Protein AF-A0A2E9MVX3-F1 (afdb_monomer_lite)

pLDDT: mean 79.02, std 16.69, range [28.84, 97.69]

Radius of gyration: 21.25 Å; chains: 1; bounding box: 47×45×62 Å

Foldseek 3Di:
DDVQLLQQVLCQQAQQQFQKWFQAQAPQFKTKIFFWHDDPPVDDIDGGDFLDKAFQDQDPDFLAAFFKWFADPDLVDRTGTGMIMGGHHRPRVCNPSSRRTGTNDGDDDVCSVVRSVLSVVCNRDHVVPQDDDDDDDDDDDDDPVPPSDPNIDRDRHHDDAPPPPDFQWEAEPVVQWIWGFARDSSWTKTWIWHWDDPPVWIKTATPVVPMDTDPGGDGQHWGADPVQQKIWTAWYHYPNHTFKGGWIWHQDPVHRRMTITDDIDTD

Structure (mmCIF, N/CA/C/O backbone):
data_AF-A0A2E9MVX3-F1
#
_entry.id   AF-A0A2E9MVX3-F1
#
loop_
_atom_site.group_PDB
_atom_site.id
_atom_site.type_symbol
_atom_site.label_atom_id
_atom_site.label_alt_id
_atom_site.label_comp_id
_atom_site.label_asym_id
_atom_site.label_entity_id
_atom_site.label_seq_id
_atom_site.pdbx_PDB_ins_code
_atom_site.Cartn_x
_atom_site.Cartn_y
_atom_site.Cartn_z
_atom_site.occupancy
_atom_site.B_iso_or_equiv
_atom_site.auth_seq_id
_atom_site.auth_comp_id
_atom_site.auth_asym_id
_atom_site.auth_atom_id
_atom_site.pdbx_PDB_model_num
ATOM 1 N N . MET A 1 1 ? 1.789 15.207 0.280 1.00 69.75 1 MET A N 1
ATOM 2 C CA . MET A 1 1 ? 1.845 13.917 -0.434 1.00 69.75 1 MET A CA 1
ATOM 3 C C . MET A 1 1 ? 1.380 14.185 -1.862 1.00 69.75 1 MET A C 1
ATOM 5 O O . MET A 1 1 ? 0.507 15.036 -1.992 1.00 69.75 1 MET A O 1
ATOM 9 N N . SER A 1 2 ? 2.026 13.628 -2.893 1.00 84.06 2 SER A N 1
ATOM 10 C CA . SER A 1 2 ? 1.624 13.819 -4.304 1.00 84.06 2 SER A CA 1
ATOM 11 C C . SER A 1 2 ? 0.542 12.816 -4.710 1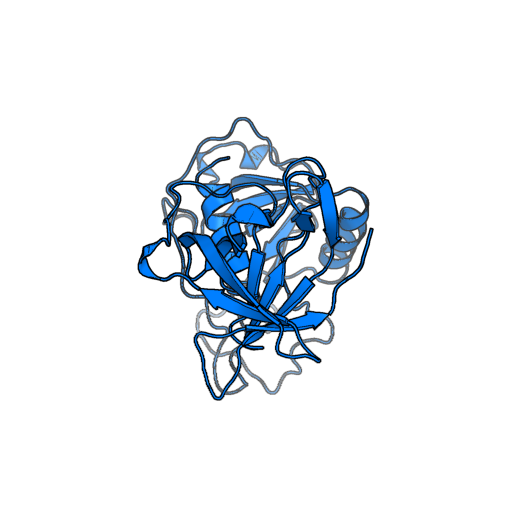.00 84.06 2 SER A C 1
ATOM 13 O O . SER A 1 2 ? 0.423 11.773 -4.061 1.00 84.06 2 SER A O 1
ATOM 15 N N . GLU A 1 3 ? -0.199 13.084 -5.792 1.00 87.12 3 GLU A N 1
ATOM 16 C CA . GLU A 1 3 ? -1.217 12.153 -6.309 1.00 87.12 3 GLU A CA 1
ATOM 17 C C . GLU A 1 3 ? -0.580 10.815 -6.709 1.00 87.12 3 GLU A C 1
ATOM 19 O O . GLU A 1 3 ? -1.146 9.744 -6.486 1.00 87.12 3 GLU A O 1
ATOM 24 N N . THR A 1 4 ? 0.662 10.854 -7.199 1.00 89.12 4 THR A N 1
ATOM 25 C CA . THR A 1 4 ? 1.468 9.657 -7.468 1.00 89.12 4 THR A CA 1
ATOM 26 C C . THR A 1 4 ? 1.716 8.814 -6.210 1.00 89.12 4 THR A C 1
ATOM 28 O O . THR A 1 4 ? 1.544 7.594 -6.244 1.00 89.12 4 THR A O 1
ATOM 31 N N . THR A 1 5 ? 2.080 9.425 -5.074 1.00 89.19 5 THR A N 1
ATOM 32 C CA . THR A 1 5 ? 2.245 8.679 -3.813 1.00 89.19 5 THR A CA 1
ATOM 33 C C . THR A 1 5 ? 0.917 8.073 -3.352 1.00 89.19 5 THR A C 1
ATOM 35 O O . THR A 1 5 ? 0.888 6.924 -2.913 1.00 89.19 5 THR A O 1
ATOM 38 N N . GLU A 1 6 ? -0.184 8.816 -3.474 1.00 87.94 6 GLU A N 1
ATOM 39 C CA . GLU A 1 6 ? -1.521 8.337 -3.106 1.00 87.94 6 GLU A CA 1
ATOM 40 C C . GLU A 1 6 ? -1.946 7.141 -3.971 1.00 87.94 6 GLU A C 1
ATOM 42 O O . GLU A 1 6 ? -2.402 6.128 -3.442 1.00 87.94 6 GLU A O 1
ATOM 47 N N . SER A 1 7 ? -1.718 7.217 -5.285 1.00 90.81 7 SER A N 1
ATOM 48 C CA . SER A 1 7 ? -1.939 6.123 -6.237 1.00 90.81 7 SER A CA 1
ATOM 49 C C . SER A 1 7 ? -1.126 4.880 -5.869 1.00 90.81 7 SER A C 1
ATOM 51 O O . SER A 1 7 ? -1.680 3.787 -5.760 1.00 90.81 7 SER A O 1
ATOM 53 N N . PHE A 1 8 ? 0.170 5.035 -5.578 1.00 91.69 8 PHE A N 1
ATOM 54 C CA . PHE A 1 8 ? 1.029 3.918 -5.179 1.00 91.69 8 PHE A CA 1
ATOM 55 C C . PHE A 1 8 ? 0.520 3.208 -3.916 1.00 91.69 8 PHE A C 1
ATOM 57 O O . PHE A 1 8 ? 0.460 1.977 -3.883 1.00 91.69 8 PHE A O 1
ATOM 64 N N . ILE A 1 9 ? 0.099 3.969 -2.898 1.00 88.38 9 ILE A N 1
ATOM 65 C CA . ILE A 1 9 ? -0.481 3.415 -1.665 1.00 88.38 9 ILE A CA 1
ATOM 66 C C . ILE A 1 9 ? -1.761 2.627 -1.967 1.00 88.38 9 ILE A C 1
ATOM 68 O O . ILE A 1 9 ? -1.955 1.565 -1.381 1.00 88.38 9 ILE A O 1
ATOM 72 N N . LYS A 1 10 ? -2.604 3.083 -2.904 1.00 87.94 10 LYS A N 1
ATOM 73 C CA . LYS A 1 10 ? -3.815 2.349 -3.312 1.00 87.94 10 LYS A CA 1
ATOM 74 C C . LYS A 1 10 ? -3.492 0.980 -3.917 1.00 87.94 10 LYS A C 1
ATOM 76 O O . LYS A 1 10 ? -4.153 0.010 -3.556 1.00 87.94 10 LYS A O 1
ATOM 81 N N . TYR A 1 11 ? -2.463 0.868 -4.765 1.00 90.50 11 TYR A N 1
ATOM 82 C CA . TYR A 1 11 ? -2.025 -0.432 -5.302 1.00 90.50 11 TYR A CA 1
ATOM 83 C C . TYR A 1 11 ? -1.512 -1.378 -4.207 1.00 90.50 11 TYR A C 1
ATOM 85 O O . TYR A 1 11 ? -1.856 -2.560 -4.219 1.00 90.50 11 TYR A O 1
ATOM 93 N N . VAL A 1 12 ? -0.723 -0.869 -3.250 1.00 87.94 12 VAL A N 1
ATOM 94 C CA . VAL A 1 12 ? -0.234 -1.657 -2.101 1.00 87.94 12 VAL A CA 1
ATOM 95 C C . VAL A 1 12 ? -1.405 -2.125 -1.235 1.00 87.94 12 VAL A C 1
ATOM 97 O O . VAL A 1 12 ? -1.500 -3.302 -0.906 1.00 87.94 12 VAL A O 1
ATOM 100 N N . ALA A 1 13 ? -2.317 -1.214 -0.895 1.00 82.50 13 ALA A N 1
ATOM 101 C CA . ALA A 1 13 ? -3.479 -1.498 -0.061 1.00 82.50 13 ALA A CA 1
ATOM 102 C C . ALA A 1 13 ? -4.444 -2.506 -0.679 1.00 82.50 13 ALA A C 1
ATOM 104 O O . ALA A 1 13 ? -4.982 -3.351 0.026 1.00 82.50 13 ALA A O 1
ATOM 105 N N . ALA A 1 14 ? -4.643 -2.440 -1.993 1.00 81.44 14 ALA A N 1
ATOM 106 C CA . ALA A 1 14 ? -5.503 -3.372 -2.704 1.00 81.44 14 ALA A CA 1
ATOM 107 C C . ALA A 1 14 ? -4.820 -4.728 -2.993 1.00 81.44 14 ALA A C 1
ATOM 109 O O . ALA A 1 14 ? -5.419 -5.577 -3.650 1.00 81.44 14 ALA A O 1
ATOM 110 N N . GLY A 1 15 ? -3.571 -4.937 -2.551 1.00 80.94 15 GLY A N 1
ATOM 111 C CA . GLY A 1 15 ? -2.813 -6.167 -2.807 1.00 80.94 15 GLY A CA 1
ATOM 112 C C . GLY A 1 15 ? -2.443 -6.368 -4.281 1.00 80.94 15 GLY A C 1
ATOM 113 O O . GLY A 1 15 ? -2.041 -7.455 -4.676 1.00 80.94 15 GLY A O 1
ATOM 114 N N . HIS A 1 16 ? -2.554 -5.336 -5.124 1.00 86.06 16 HIS A N 1
ATOM 115 C CA . HIS A 1 16 ? -2.321 -5.453 -6.569 1.00 86.06 16 HIS A CA 1
ATOM 116 C C . HIS A 1 16 ? -0.858 -5.745 -6.927 1.00 86.06 16 HIS A C 1
ATOM 118 O O . HIS A 1 16 ? -0.578 -6.244 -8.016 1.00 86.06 16 HIS A O 1
ATOM 124 N N . TYR A 1 17 ? 0.079 -5.428 -6.031 1.00 87.69 17 TYR A N 1
ATOM 125 C CA . TYR A 1 17 ? 1.484 -5.794 -6.198 1.00 87.69 17 TYR A CA 1
ATOM 126 C C . TYR A 1 17 ? 1.812 -7.205 -5.702 1.00 87.69 17 TYR A C 1
ATOM 128 O O . TYR A 1 17 ? 2.909 -7.693 -5.988 1.00 87.69 17 TYR A O 1
ATOM 136 N N . ASP A 1 18 ? 0.894 -7.879 -5.010 1.00 82.12 18 ASP A N 1
ATOM 137 C CA . ASP A 1 18 ? 1.130 -9.232 -4.520 1.00 82.12 18 ASP A CA 1
ATOM 138 C C . ASP A 1 18 ? 1.211 -10.212 -5.689 1.00 82.12 18 ASP A C 1
ATOM 140 O O . ASP A 1 18 ? 0.389 -10.205 -6.606 1.00 82.12 18 ASP A O 1
ATOM 144 N N . ASN A 1 19 ? 2.242 -11.056 -5.666 1.00 75.88 19 ASN A N 1
ATOM 145 C CA . ASN A 1 19 ? 2.578 -11.988 -6.745 1.00 75.88 19 ASN A CA 1
ATOM 146 C C . ASN A 1 19 ? 2.901 -11.307 -8.088 1.00 75.88 19 ASN A C 1
ATOM 148 O O . ASN A 1 19 ? 2.979 -11.982 -9.120 1.00 75.88 19 ASN A O 1
ATOM 152 N N . THR A 1 20 ? 3.133 -9.989 -8.092 1.00 82.31 20 THR A N 1
ATOM 153 C CA . THR A 1 20 ? 3.862 -9.365 -9.200 1.00 82.31 20 THR A CA 1
ATOM 154 C C . THR A 1 20 ? 5.329 -9.761 -9.136 1.00 82.31 20 THR A C 1
ATOM 156 O O . THR A 1 20 ? 5.804 -10.260 -8.116 1.00 82.31 20 THR A O 1
ATOM 159 N N . PHE A 1 21 ? 6.061 -9.556 -10.223 1.00 77.88 21 PHE A N 1
ATOM 160 C CA . PHE A 1 21 ? 7.474 -9.910 -10.281 1.00 77.88 21 PHE A CA 1
ATOM 161 C C . PHE A 1 21 ? 8.346 -8.764 -10.770 1.00 77.88 21 PHE A C 1
ATOM 163 O O . PHE A 1 21 ? 7.874 -7.802 -11.386 1.00 77.88 21 PHE A O 1
ATOM 170 N N . ILE A 1 22 ? 9.638 -8.877 -10.475 1.00 79.69 22 ILE A N 1
ATOM 171 C CA . ILE A 1 22 ? 10.672 -8.005 -11.029 1.00 79.69 22 ILE A CA 1
ATOM 172 C C . ILE A 1 22 ? 10.936 -8.409 -12.467 1.00 79.69 22 ILE A C 1
ATOM 174 O O . ILE A 1 22 ? 11.374 -9.528 -12.724 1.00 79.69 22 ILE A O 1
ATOM 178 N N . TYR A 1 23 ? 10.680 -7.487 -13.393 1.00 73.25 23 TYR A N 1
ATOM 179 C CA . TYR A 1 23 ? 10.763 -7.767 -14.824 1.00 73.25 23 TYR A CA 1
ATOM 180 C C . TYR A 1 23 ? 11.742 -6.874 -15.588 1.00 73.25 23 TYR A C 1
ATOM 182 O O . TYR A 1 23 ? 11.813 -6.944 -16.808 1.00 73.25 23 TYR A O 1
ATOM 190 N N . GLY A 1 24 ? 12.475 -6.001 -14.901 1.00 69.50 24 GLY A N 1
ATOM 191 C CA . GLY A 1 24 ? 13.499 -5.179 -15.536 1.00 69.50 24 GLY A CA 1
ATOM 192 C C . GLY A 1 24 ? 14.590 -4.777 -14.557 1.00 69.50 24 GLY A C 1
ATOM 193 O O . GLY A 1 24 ? 14.294 -4.307 -13.465 1.00 69.50 24 GLY A O 1
ATOM 194 N N . ALA A 1 25 ? 15.843 -4.938 -14.949 1.00 67.25 25 ALA A N 1
ATOM 195 C CA . ALA A 1 25 ? 17.024 -4.422 -14.285 1.00 67.25 25 ALA A CA 1
ATOM 196 C C . ALA A 1 25 ? 18.031 -4.031 -15.374 1.00 67.25 25 ALA A C 1
ATOM 198 O O . ALA A 1 25 ? 18.841 -4.838 -15.826 1.00 67.25 25 ALA A O 1
ATOM 199 N N . THR A 1 26 ? 17.961 -2.791 -15.858 1.00 62.84 26 THR A N 1
ATOM 200 C CA . THR A 1 26 ? 18.833 -2.360 -16.958 1.00 62.84 26 THR A CA 1
ATOM 201 C C . THR A 1 26 ? 20.206 -2.003 -16.407 1.00 62.84 26 THR A C 1
ATOM 203 O O . THR A 1 26 ? 20.340 -0.969 -15.759 1.00 62.84 26 THR A O 1
ATOM 206 N N . ALA A 1 27 ? 21.223 -2.831 -16.668 1.00 60.56 27 ALA A N 1
ATOM 207 C CA . ALA A 1 27 ? 22.639 -2.529 -16.409 1.00 60.56 27 ALA A CA 1
ATOM 208 C C . ALA A 1 27 ? 22.934 -1.968 -14.997 1.00 60.56 27 ALA A C 1
ATOM 210 O O . ALA A 1 27 ? 23.737 -1.049 -14.849 1.00 60.56 27 ALA A O 1
ATOM 211 N N . ALA A 1 28 ? 22.242 -2.476 -13.968 1.00 61.41 28 ALA A N 1
ATOM 212 C CA . ALA A 1 28 ? 22.314 -1.971 -12.591 1.00 61.41 28 ALA A CA 1
ATOM 213 C C . ALA A 1 28 ? 22.001 -0.460 -12.430 1.00 61.41 28 ALA A C 1
ATOM 215 O O . ALA A 1 28 ? 22.446 0.173 -11.477 1.00 61.41 28 ALA A O 1
ATOM 216 N N . SER A 1 29 ? 21.229 0.138 -13.343 1.00 71.31 29 SER A N 1
ATOM 217 C CA . SER A 1 29 ? 20.781 1.536 -13.266 1.00 71.31 29 SER A CA 1
ATOM 218 C C . SER A 1 29 ? 19.491 1.671 -12.453 1.00 71.31 29 SER A C 1
ATOM 220 O O . SER A 1 29 ? 19.401 2.544 -11.585 1.00 71.31 29 SER A O 1
ATOM 222 N N . PHE A 1 30 ? 18.511 0.795 -12.677 1.00 78.94 30 PHE A N 1
ATOM 223 C CA . PHE A 1 30 ? 17.264 0.727 -11.912 1.00 78.94 30 PHE A CA 1
ATOM 224 C C . PHE A 1 30 ? 16.650 -0.672 -11.991 1.00 78.94 30 PHE A C 1
ATOM 226 O O . PHE A 1 30 ? 16.901 -1.409 -12.941 1.00 78.94 30 PHE A O 1
ATOM 233 N N . LEU A 1 31 ? 15.818 -1.001 -11.009 1.00 85.44 31 LEU A N 1
ATOM 234 C CA . LEU A 1 31 ? 14.997 -2.207 -10.926 1.00 85.44 31 LEU A CA 1
ATOM 235 C C . LEU A 1 31 ? 13.533 -1.837 -11.189 1.00 85.44 31 LEU A C 1
ATOM 237 O O . LEU A 1 31 ? 13.089 -0.805 -10.703 1.00 85.44 31 LEU A O 1
ATOM 241 N N . ARG A 1 32 ? 12.786 -2.640 -11.951 1.00 85.81 32 ARG A N 1
ATOM 242 C CA . ARG A 1 32 ? 11.422 -2.352 -12.422 1.00 85.81 32 ARG A CA 1
ATOM 243 C C . ARG A 1 32 ? 10.452 -3.481 -12.070 1.00 85.81 32 ARG A C 1
ATOM 245 O O . ARG A 1 32 ? 10.771 -4.659 -12.245 1.00 85.81 32 ARG A O 1
ATOM 252 N N . GLY A 1 33 ? 9.256 -3.109 -11.616 1.00 86.56 33 GLY A N 1
ATOM 253 C CA . GLY A 1 33 ? 8.215 -4.042 -11.180 1.00 86.56 33 GLY A CA 1
ATOM 254 C C . GLY A 1 33 ? 6.797 -3.468 -11.274 1.00 86.56 33 GLY A C 1
ATOM 255 O O . GLY A 1 33 ? 6.562 -2.455 -11.937 1.00 86.56 33 GLY A O 1
ATOM 256 N N . GLY A 1 34 ? 5.830 -4.175 -10.677 1.00 87.75 34 GLY A N 1
ATOM 257 C CA . GLY A 1 34 ? 4.447 -3.701 -10.481 1.00 87.75 34 GLY A CA 1
ATOM 258 C C . GLY A 1 34 ? 3.518 -3.721 -11.699 1.00 87.75 34 GLY A C 1
ATOM 259 O O . GLY A 1 34 ? 2.373 -3.300 -11.608 1.00 87.75 34 GLY A O 1
ATOM 260 N N . GLY A 1 35 ? 3.982 -4.198 -12.851 1.00 82.50 35 GLY A N 1
ATOM 261 C CA . GLY A 1 35 ? 3.222 -4.185 -14.107 1.00 82.50 35 GLY A CA 1
ATOM 262 C C . GLY A 1 35 ? 2.592 -5.525 -14.489 1.00 82.50 35 GLY A C 1
ATOM 263 O O . GLY A 1 35 ? 1.676 -5.544 -15.314 1.00 82.50 35 GLY A O 1
ATOM 264 N N . TYR A 1 36 ? 3.089 -6.630 -13.924 1.00 78.44 36 TYR A N 1
ATOM 265 C CA . TYR A 1 36 ? 2.840 -7.981 -14.424 1.00 78.44 36 TYR A CA 1
ATOM 266 C C . TYR A 1 36 ? 2.734 -9.020 -13.301 1.00 78.44 36 TYR A C 1
ATOM 268 O O . TYR A 1 36 ? 3.457 -8.937 -12.312 1.00 78.44 36 TYR A O 1
ATOM 276 N N . THR A 1 37 ? 1.867 -10.012 -13.502 1.00 75.69 37 THR A N 1
ATOM 277 C CA . THR A 1 37 ? 1.682 -11.225 -12.690 1.00 75.69 37 THR A CA 1
ATOM 278 C C . THR A 1 37 ? 1.810 -12.465 -13.574 1.00 75.69 37 THR A C 1
ATOM 280 O O . THR A 1 37 ? 1.595 -12.406 -14.790 1.00 75.69 37 THR A O 1
ATOM 283 N N . PHE A 1 38 ? 2.126 -13.608 -12.970 1.00 66.94 38 PHE A N 1
ATOM 284 C CA . PHE A 1 38 ? 2.033 -14.896 -13.655 1.00 66.94 38 PHE A CA 1
ATOM 285 C C . PHE A 1 38 ? 0.595 -15.413 -13.614 1.00 66.94 38 PHE A C 1
ATOM 287 O O . PHE A 1 38 ? -0.028 -15.452 -12.553 1.00 66.94 38 PHE A O 1
ATOM 294 N N . LYS A 1 39 ? 0.072 -15.856 -14.760 1.00 55.69 39 LYS A N 1
ATOM 295 C CA . LYS A 1 39 ? -1.120 -16.710 -14.801 1.00 55.69 39 LYS A CA 1
ATOM 296 C C . LYS A 1 39 ? -0.640 -18.162 -14.837 1.00 55.69 39 LYS A C 1
ATOM 298 O O . LYS A 1 39 ? 0.349 -18.468 -15.490 1.00 55.69 39 LYS A O 1
ATOM 303 N N . THR A 1 40 ? -1.297 -19.050 -14.090 1.00 47.84 40 THR A N 1
ATOM 304 C CA . THR A 1 40 ? -0.977 -20.491 -14.061 1.00 47.84 40 THR A CA 1
ATOM 305 C C . THR A 1 40 ? -0.849 -21.048 -15.482 1.00 47.84 40 THR A C 1
ATOM 307 O O . THR A 1 40 ? -1.652 -20.663 -16.330 1.00 47.84 40 THR A O 1
ATOM 310 N N . CYS A 1 41 ? 0.117 -21.952 -15.691 1.00 46.81 41 CYS A N 1
ATOM 311 C CA . CYS A 1 41 ? 0.831 -22.370 -16.918 1.00 46.81 41 CYS A CA 1
ATOM 312 C C . CYS A 1 41 ? 0.089 -22.526 -18.268 1.00 46.81 41 CYS A C 1
ATOM 314 O O . CYS A 1 41 ? 0.719 -22.851 -19.264 1.00 46.81 41 CYS A O 1
ATOM 316 N N . ALA A 1 42 ? -1.219 -22.308 -18.353 1.00 48.34 42 ALA A N 1
ATOM 317 C CA . ALA A 1 42 ? -1.954 -22.195 -19.613 1.00 48.34 42 ALA A CA 1
ATOM 318 C C . ALA A 1 42 ? -2.141 -20.735 -20.085 1.00 48.34 42 ALA A C 1
ATOM 320 O O . ALA A 1 42 ? -2.698 -20.508 -21.158 1.00 48.34 42 ALA A O 1
ATOM 321 N N . GLY A 1 43 ? -1.720 -19.741 -19.295 1.00 47.12 43 GLY A N 1
ATOM 322 C CA . GLY A 1 43 ? -1.874 -18.321 -19.603 1.00 47.12 43 GLY A CA 1
ATOM 323 C C . GLY A 1 43 ? -0.536 -17.594 -19.591 1.00 47.12 43 GLY A C 1
ATOM 324 O O . GLY A 1 43 ? 0.251 -17.754 -18.668 1.00 47.12 43 GLY A O 1
ATOM 325 N N . SER A 1 44 ? -0.302 -16.770 -20.606 1.00 55.72 44 SER A N 1
ATOM 326 C CA . SER A 1 44 ? 0.792 -15.800 -20.683 1.00 55.72 44 SER A CA 1
ATOM 327 C C . SER A 1 44 ? 0.952 -14.954 -19.408 1.00 55.72 44 SER A C 1
ATOM 329 O O . SER A 1 44 ? 0.057 -14.890 -18.559 1.00 55.72 44 SER A O 1
ATOM 331 N N . VAL A 1 45 ? 2.050 -14.194 -19.320 1.00 63.69 45 VAL A N 1
ATOM 332 C CA . VAL A 1 45 ? 2.159 -13.080 -18.366 1.00 63.69 45 VAL A CA 1
ATOM 333 C C . VAL A 1 45 ? 0.899 -12.205 -18.464 1.00 63.69 45 VAL A C 1
ATOM 335 O O . VAL A 1 45 ? 0.481 -11.802 -19.552 1.00 63.69 45 VAL A O 1
ATOM 338 N N . GLY A 1 46 ? 0.263 -11.941 -17.324 1.00 66.12 46 GLY A N 1
ATOM 339 C CA . GLY A 1 46 ? -0.888 -11.053 -17.221 1.00 66.12 46 GLY A CA 1
ATOM 340 C C . GLY A 1 46 ? -0.447 -9.683 -16.732 1.00 66.12 46 GLY A C 1
ATOM 341 O O . GLY A 1 46 ? 0.357 -9.598 -15.808 1.00 66.12 46 GLY A O 1
ATOM 342 N N . ARG A 1 47 ? -0.970 -8.595 -17.302 1.00 76.19 47 ARG A N 1
ATOM 343 C CA . ARG A 1 47 ? -0.834 -7.290 -16.644 1.00 76.19 47 ARG A CA 1
ATOM 344 C C . ARG A 1 47 ? -1.784 -7.192 -15.476 1.00 76.19 47 ARG A C 1
ATOM 346 O O . ARG A 1 47 ? -2.856 -7.792 -15.503 1.00 76.19 47 ARG A O 1
ATOM 353 N N . ILE A 1 48 ? -1.371 -6.438 -14.468 1.00 79.00 48 ILE A N 1
ATOM 354 C CA . ILE A 1 48 ? -2.309 -6.063 -13.423 1.00 79.00 48 ILE A CA 1
ATOM 355 C C . ILE A 1 48 ? -3.264 -5.007 -13.966 1.00 79.00 48 ILE A C 1
ATOM 357 O O . ILE A 1 48 ? -2.858 -4.123 -14.728 1.00 79.00 48 ILE A O 1
ATOM 361 N N . GLU A 1 49 ? -4.529 -5.114 -13.584 1.00 80.69 49 GLU A N 1
ATOM 362 C CA . GLU A 1 49 ? -5.515 -4.094 -13.914 1.00 80.69 49 GLU A CA 1
ATOM 363 C C . GLU A 1 49 ? -5.196 -2.807 -13.136 1.00 80.69 49 GLU A C 1
ATOM 365 O O . GLU A 1 49 ? -4.932 -2.883 -11.925 1.00 80.69 49 GLU A O 1
ATOM 370 N N . PRO A 1 50 ? -5.175 -1.634 -13.798 1.00 78.69 50 PRO A N 1
ATOM 371 C CA . PRO A 1 50 ? -4.914 -0.376 -13.120 1.00 78.69 50 PRO A CA 1
ATOM 372 C C . PRO A 1 50 ? -6.010 -0.050 -12.100 1.00 78.69 50 PRO A C 1
ATOM 374 O O . PRO A 1 50 ? -7.186 0.005 -12.447 1.00 78.69 50 PRO A O 1
ATOM 377 N N . VAL A 1 51 ? -5.616 0.234 -10.858 1.00 78.00 51 VAL A N 1
ATOM 378 C CA . VAL A 1 51 ? -6.512 0.780 -9.817 1.00 78.00 51 VAL A CA 1
ATOM 379 C C . VAL A 1 51 ? -6.713 2.284 -10.019 1.00 78.00 51 VAL A C 1
ATOM 381 O O . VAL A 1 51 ? -7.776 2.831 -9.736 1.00 78.00 51 VAL A O 1
ATOM 384 N N . SER A 1 52 ? -5.682 2.959 -10.529 1.00 84.19 52 SER A N 1
ATOM 385 C CA . SER A 1 52 ? -5.672 4.391 -10.822 1.00 84.19 52 SER A CA 1
ATOM 386 C C . SER A 1 52 ? -4.636 4.727 -11.891 1.00 84.19 52 SER A C 1
ATOM 388 O O . SER A 1 52 ? -3.602 4.063 -12.014 1.00 84.19 52 SER A O 1
ATOM 390 N N . THR A 1 53 ? -4.914 5.789 -12.648 1.00 87.56 53 THR A N 1
ATOM 391 C CA . THR A 1 53 ? -3.993 6.413 -13.604 1.00 87.56 53 THR A CA 1
ATOM 392 C C . THR A 1 53 ? -3.793 7.870 -13.216 1.00 87.56 53 THR A C 1
ATOM 394 O O . THR A 1 53 ? -4.780 8.585 -13.048 1.00 87.56 53 THR A O 1
ATOM 397 N N . ILE A 1 54 ? -2.543 8.304 -13.084 1.00 88.50 54 ILE A N 1
ATOM 398 C CA . ILE A 1 54 ? -2.191 9.673 -12.688 1.00 88.50 54 ILE A CA 1
ATOM 399 C C . ILE A 1 54 ? -1.500 10.356 -13.871 1.00 88.50 54 ILE A C 1
ATOM 401 O O . ILE A 1 54 ? -0.572 9.757 -14.426 1.00 88.50 54 ILE A O 1
ATOM 405 N N . PRO A 1 55 ? -1.925 11.563 -14.289 1.00 88.19 55 PRO A N 1
ATOM 406 C CA . PRO A 1 55 ? -1.207 12.346 -15.292 1.00 88.19 55 PRO A CA 1
ATOM 407 C C . PRO A 1 55 ? 0.264 12.540 -14.917 1.00 88.19 55 PRO A C 1
ATOM 409 O O . PRO A 1 55 ? 0.639 12.442 -13.751 1.00 88.19 55 PRO A O 1
ATOM 412 N N . LEU A 1 56 ? 1.122 12.835 -15.892 1.00 84.56 56 LEU A N 1
ATOM 413 C CA . LEU A 1 56 ? 2.523 13.125 -15.580 1.00 84.56 56 LEU A CA 1
ATOM 414 C C . LEU A 1 56 ? 2.648 14.374 -14.691 1.00 84.56 56 LEU A C 1
ATOM 416 O O . LEU A 1 56 ? 2.295 15.480 -15.100 1.00 84.56 56 LEU A O 1
ATOM 420 N N . GLU A 1 57 ? 3.189 14.194 -13.487 1.00 79.06 57 GLU A N 1
ATOM 421 C CA . GLU A 1 57 ? 3.440 15.262 -12.519 1.00 79.06 57 GLU A CA 1
ATOM 422 C C . GLU A 1 57 ? 4.921 15.670 -12.531 1.00 79.06 57 GLU A C 1
ATOM 424 O O . GLU A 1 57 ? 5.816 14.826 -12.616 1.00 79.06 57 GLU A O 1
ATOM 429 N N . SER A 1 58 ? 5.199 16.968 -12.384 1.00 76.75 58 SER A N 1
ATOM 430 C CA . SER A 1 58 ? 6.552 17.438 -12.072 1.00 76.75 58 SER A CA 1
ATOM 431 C C . SER A 1 58 ? 6.801 17.334 -10.569 1.00 76.75 58 SER A C 1
ATOM 433 O O . SER A 1 58 ? 5.927 17.662 -9.764 1.00 76.75 58 SER A O 1
ATOM 435 N N . THR A 1 59 ? 8.003 16.913 -10.173 1.00 76.25 59 THR A N 1
ATOM 436 C CA . THR A 1 59 ? 8.388 16.841 -8.760 1.00 76.25 59 THR A CA 1
ATOM 437 C C . THR A 1 59 ? 9.674 17.621 -8.515 1.00 76.25 59 THR A C 1
ATOM 439 O O . THR A 1 59 ? 10.561 17.652 -9.360 1.00 76.25 59 THR A O 1
ATOM 442 N N . ASN A 1 60 ? 9.821 18.192 -7.317 1.00 78.69 60 ASN A N 1
ATOM 443 C CA . ASN A 1 60 ? 11.091 18.783 -6.868 1.00 78.69 60 ASN A CA 1
ATOM 444 C C . ASN A 1 60 ? 12.105 17.723 -6.387 1.00 78.69 60 ASN A C 1
ATOM 446 O O . ASN A 1 60 ? 13.118 18.062 -5.774 1.00 78.69 60 ASN A O 1
ATOM 450 N N . SER A 1 61 ? 11.806 16.440 -6.596 1.00 81.69 61 SER A N 1
ATOM 451 C CA . SER A 1 61 ? 12.651 15.317 -6.199 1.00 81.69 61 SER A CA 1
ATOM 452 C C . SER A 1 61 ? 13.431 14.801 -7.403 1.00 81.69 61 SER A C 1
ATOM 454 O O . SER A 1 61 ? 12.959 14.853 -8.531 1.00 81.69 61 SER A O 1
ATOM 456 N N . SER A 1 62 ? 14.632 14.291 -7.146 1.00 85.81 62 SER A N 1
ATOM 457 C CA . SER A 1 62 ? 15.556 13.801 -8.172 1.00 85.81 62 SER A CA 1
ATOM 458 C C . SER A 1 62 ? 15.683 12.278 -8.085 1.00 85.81 62 SER A C 1
ATOM 460 O O . SER A 1 62 ? 15.736 11.738 -6.978 1.00 85.81 62 SER A O 1
ATOM 462 N N . ASN A 1 63 ? 15.766 11.591 -9.225 1.00 85.94 63 ASN A N 1
ATOM 463 C CA . ASN A 1 63 ? 15.936 10.144 -9.401 1.00 85.94 63 ASN A CA 1
ATOM 464 C C . ASN A 1 63 ? 17.366 9.701 -9.042 1.00 85.94 63 ASN A C 1
ATOM 466 O O . ASN A 1 63 ? 18.166 9.250 -9.867 1.00 85.94 63 ASN A O 1
ATOM 470 N N . ARG A 1 64 ? 17.703 9.871 -7.765 1.00 90.06 64 ARG A N 1
ATOM 471 C CA . ARG A 1 64 ? 18.959 9.430 -7.154 1.00 90.06 64 ARG A CA 1
ATOM 472 C C . ARG A 1 64 ? 18.862 7.964 -6.737 1.00 90.06 64 ARG A C 1
ATOM 474 O O . ARG A 1 64 ? 17.767 7.418 -6.634 1.00 90.06 64 ARG A O 1
ATOM 481 N N . SER A 1 65 ? 20.003 7.354 -6.425 1.00 89.56 65 SER A N 1
ATOM 482 C CA . SER A 1 65 ? 20.049 5.996 -5.870 1.00 89.56 65 SER A CA 1
ATOM 483 C C . SER A 1 65 ? 19.081 5.831 -4.685 1.00 89.56 65 SER A C 1
ATOM 485 O O . SER A 1 65 ? 18.978 6.699 -3.814 1.00 89.56 65 SER A O 1
ATOM 487 N N . GLY A 1 66 ? 18.331 4.732 -4.701 1.00 88.06 66 GLY A N 1
ATOM 488 C CA . GLY A 1 66 ? 17.298 4.362 -3.742 1.00 88.06 66 GLY A CA 1
ATOM 489 C C . GLY A 1 66 ? 15.946 5.033 -3.929 1.00 88.06 66 GLY A C 1
ATOM 490 O O . GLY A 1 66 ? 15.002 4.652 -3.241 1.00 88.06 66 GLY A O 1
ATOM 491 N N . VAL A 1 67 ? 15.799 5.993 -4.842 1.00 92.88 67 VAL A N 1
ATOM 492 C CA . VAL A 1 67 ? 14.498 6.616 -5.110 1.00 92.88 67 VAL A CA 1
ATOM 493 C C . VAL A 1 67 ? 13.597 5.641 -5.853 1.00 92.88 67 VAL A C 1
ATOM 495 O O . VAL A 1 67 ? 13.985 5.116 -6.901 1.00 92.88 67 VAL A O 1
ATOM 498 N N . ILE A 1 68 ? 12.395 5.432 -5.312 1.00 93.81 68 ILE A N 1
ATOM 499 C CA . ILE A 1 68 ? 11.307 4.754 -6.010 1.00 93.81 68 ILE A CA 1
ATOM 500 C C . ILE A 1 68 ? 10.472 5.789 -6.766 1.00 93.81 68 ILE A C 1
ATOM 502 O O . ILE A 1 68 ? 10.102 6.830 -6.211 1.00 93.81 68 ILE A O 1
ATOM 506 N N . SER A 1 69 ? 10.173 5.477 -8.022 1.00 92.62 69 SER A N 1
ATOM 507 C CA . SER A 1 69 ? 9.419 6.328 -8.938 1.00 92.62 69 SER A CA 1
ATOM 508 C C . SER A 1 69 ? 8.350 5.511 -9.647 1.00 92.62 69 SER A C 1
ATOM 510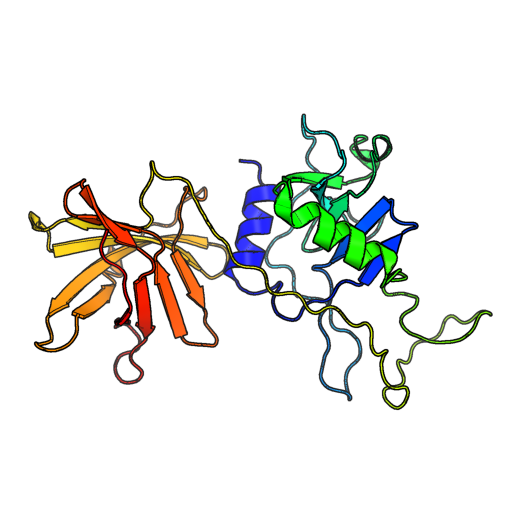 O O . SER A 1 69 ? 8.610 4.375 -10.039 1.00 92.62 69 SER A O 1
ATOM 512 N N . MET A 1 70 ? 7.164 6.081 -9.850 1.00 92.88 70 MET A N 1
ATOM 513 C CA . MET A 1 70 ? 6.205 5.513 -10.800 1.00 92.88 70 MET A CA 1
ATOM 514 C C . MET A 1 70 ? 6.591 5.920 -12.214 1.00 92.88 70 MET A C 1
ATOM 516 O O . MET A 1 70 ? 7.058 7.039 -12.435 1.00 92.88 70 MET A O 1
ATOM 520 N N . VAL A 1 71 ? 6.419 4.999 -13.159 1.00 88.12 71 VAL A N 1
ATOM 521 C CA . VAL A 1 71 ? 6.858 5.186 -14.542 1.00 88.12 71 VAL A CA 1
ATOM 522 C C . VAL A 1 71 ? 5.736 4.917 -15.521 1.00 88.12 71 VAL A C 1
ATOM 524 O O . VAL A 1 71 ? 4.840 4.103 -15.283 1.00 88.12 71 VAL A O 1
ATOM 527 N N . ARG A 1 72 ? 5.795 5.595 -16.668 1.00 82.44 72 ARG A N 1
ATOM 528 C CA . ARG A 1 72 ? 4.883 5.296 -17.769 1.00 82.44 72 ARG A CA 1
ATOM 529 C C . ARG A 1 72 ? 5.102 3.870 -18.259 1.00 82.44 72 ARG A C 1
ATOM 531 O O . ARG A 1 72 ? 6.222 3.349 -18.307 1.00 82.44 72 ARG A O 1
ATOM 538 N N . ARG A 1 73 ? 4.014 3.261 -18.711 1.00 75.00 73 ARG A N 1
ATOM 539 C CA . ARG A 1 73 ? 4.047 1.935 -19.326 1.00 75.00 73 ARG A CA 1
ATOM 540 C C . ARG A 1 73 ? 4.917 1.932 -20.580 1.00 75.00 73 ARG A C 1
ATOM 542 O O . ARG A 1 73 ? 5.791 1.082 -20.724 1.00 75.00 73 ARG A O 1
ATOM 549 N N . ASN A 1 74 ? 4.655 2.876 -21.478 1.00 72.94 74 ASN A N 1
ATOM 550 C CA . ASN A 1 74 ? 5.379 3.088 -22.725 1.00 72.94 74 ASN A CA 1
ATOM 551 C C . ASN A 1 74 ? 5.349 4.581 -23.083 1.00 72.94 74 ASN A C 1
ATOM 553 O O . ASN A 1 74 ? 4.642 5.361 -22.451 1.00 72.94 74 ASN A O 1
ATOM 557 N N . SER A 1 75 ? 6.118 4.988 -24.090 1.00 70.25 75 SER A N 1
ATOM 558 C CA . SER A 1 75 ? 6.255 6.396 -24.476 1.00 70.25 75 SER A CA 1
ATOM 559 C C . SER A 1 75 ? 5.006 7.039 -25.082 1.00 70.25 75 SER A C 1
ATOM 561 O O . SER A 1 75 ? 4.980 8.260 -25.202 1.00 70.25 75 SER A O 1
ATOM 563 N N . ALA A 1 76 ? 3.989 6.254 -25.445 1.00 71.06 76 ALA A N 1
ATOM 564 C CA . ALA A 1 76 ? 2.752 6.753 -26.038 1.00 71.06 76 ALA A CA 1
ATOM 565 C C . ALA A 1 76 ? 1.696 7.162 -24.995 1.00 71.06 76 ALA A C 1
ATOM 567 O O . ALA A 1 76 ? 0.679 7.738 -25.371 1.00 71.06 76 ALA A O 1
ATOM 568 N N . THR A 1 77 ? 1.910 6.867 -23.708 1.00 77.06 77 THR A N 1
ATOM 569 C CA . THR A 1 77 ? 0.992 7.250 -22.623 1.00 77.06 77 THR A CA 1
ATOM 570 C C . THR A 1 77 ? 1.477 8.499 -21.892 1.00 77.06 77 THR A C 1
ATOM 572 O O . THR A 1 77 ? 2.659 8.604 -21.563 1.00 77.06 77 THR A O 1
ATOM 575 N N . ASP A 1 78 ? 0.545 9.390 -21.566 1.00 85.19 78 ASP A N 1
ATOM 576 C CA . ASP A 1 78 ? 0.720 10.631 -20.799 1.00 85.19 78 ASP A CA 1
ATOM 577 C C . ASP A 1 78 ? 0.291 10.490 -19.323 1.00 85.19 78 ASP A C 1
ATOM 579 O O . ASP A 1 78 ? -0.001 11.471 -18.637 1.00 85.19 78 ASP A O 1
ATOM 583 N N . PHE A 1 79 ? 0.290 9.255 -18.816 1.00 86.50 79 PHE A N 1
ATOM 584 C CA . PHE A 1 79 ? -0.018 8.923 -17.429 1.00 86.50 79 PHE A CA 1
ATOM 585 C C . PHE A 1 79 ? 0.872 7.785 -16.907 1.00 86.50 79 PHE A C 1
ATOM 587 O O . PHE A 1 79 ? 1.409 6.973 -17.670 1.00 86.50 79 PHE A O 1
ATOM 594 N N . VAL A 1 80 ? 0.990 7.701 -15.583 1.00 89.12 80 VAL A N 1
ATOM 595 C CA . VAL A 1 80 ? 1.546 6.553 -14.856 1.00 89.12 80 VAL A CA 1
ATOM 596 C C . VAL A 1 80 ? 0.415 5.725 -14.238 1.00 89.12 80 VAL A C 1
ATOM 598 O O . VAL A 1 80 ? -0.636 6.264 -13.891 1.00 89.12 80 VAL A O 1
ATOM 601 N N . ALA A 1 81 ? 0.609 4.408 -14.126 1.00 90.75 81 ALA A N 1
ATOM 602 C CA . ALA A 1 81 ? -0.405 3.479 -13.614 1.00 90.75 81 ALA A CA 1
ATOM 603 C C . ALA A 1 81 ? 0.140 2.616 -12.474 1.00 90.75 81 ALA A C 1
ATOM 605 O O . ALA A 1 81 ? 0.078 3.053 -11.340 1.00 90.75 81 ALA A O 1
ATOM 606 N N . SER A 1 82 ? 0.669 1.421 -12.740 1.00 90.94 82 SER A N 1
ATOM 607 C CA . SER A 1 82 ? 1.183 0.523 -11.695 1.00 90.94 82 SER A CA 1
ATOM 608 C C . SER A 1 82 ? 2.678 0.233 -11.796 1.00 90.94 82 SER A C 1
ATOM 610 O O . SER A 1 82 ? 3.292 -0.250 -10.849 1.00 90.94 82 SER A O 1
ATOM 612 N N . ASP A 1 83 ? 3.282 0.505 -12.950 1.00 90.25 83 ASP A N 1
ATOM 613 C CA . ASP A 1 83 ? 4.706 0.300 -13.162 1.00 90.25 83 ASP A CA 1
ATOM 614 C C . ASP A 1 83 ? 5.513 1.257 -12.271 1.00 90.25 83 ASP A C 1
ATOM 616 O O . ASP A 1 83 ? 5.278 2.469 -12.238 1.00 90.25 83 ASP A O 1
ATOM 620 N N . TRP A 1 84 ? 6.515 0.717 -11.585 1.00 92.94 84 TRP A N 1
ATOM 621 C CA . TRP A 1 84 ? 7.444 1.497 -10.774 1.00 92.94 84 TRP A CA 1
ATOM 622 C C . TRP A 1 84 ? 8.881 1.037 -10.986 1.00 92.94 84 TRP A C 1
ATOM 624 O O . TRP A 1 84 ? 9.146 -0.085 -11.430 1.00 92.94 84 TRP A O 1
ATOM 634 N N . THR A 1 85 ? 9.813 1.923 -10.649 1.00 91.00 85 THR A N 1
ATOM 635 C CA . THR A 1 85 ? 11.252 1.675 -10.678 1.00 91.00 85 THR A CA 1
ATOM 636 C C . THR A 1 85 ? 11.914 2.078 -9.374 1.00 91.00 85 THR A C 1
ATOM 638 O O . THR A 1 85 ? 11.552 3.108 -8.815 1.00 91.00 85 THR A O 1
ATOM 641 N N . ILE A 1 86 ? 12.926 1.334 -8.934 1.00 91.81 86 ILE A N 1
ATOM 642 C CA . ILE A 1 86 ? 13.853 1.735 -7.873 1.00 91.81 86 ILE A CA 1
ATOM 643 C C . ILE A 1 86 ? 15.205 2.026 -8.515 1.00 91.81 86 ILE A C 1
ATOM 645 O O . ILE A 1 86 ? 15.812 1.144 -9.121 1.00 91.81 86 ILE A O 1
ATOM 649 N N . ASN A 1 87 ? 15.679 3.260 -8.383 1.00 90.06 87 ASN A N 1
ATOM 650 C CA . ASN A 1 87 ? 16.982 3.671 -8.890 1.00 90.06 87 ASN A CA 1
ATOM 651 C C . ASN A 1 87 ? 18.109 3.019 -8.075 1.00 90.06 87 ASN A C 1
ATOM 653 O O . ASN A 1 87 ? 18.082 3.032 -6.848 1.00 90.06 87 ASN A O 1
ATOM 657 N N . ILE A 1 88 ? 19.123 2.488 -8.750 1.00 87.25 88 ILE A N 1
ATOM 658 C CA . ILE A 1 88 ? 20.331 1.918 -8.129 1.00 87.25 88 ILE A CA 1
ATOM 659 C C . ILE A 1 88 ? 21.494 2.902 -8.279 1.00 87.25 88 ILE A C 1
ATOM 661 O O . ILE A 1 88 ? 22.251 3.131 -7.337 1.00 87.25 88 ILE A O 1
ATOM 665 N N . ALA A 1 89 ? 21.574 3.567 -9.432 1.00 83.75 89 ALA A N 1
ATOM 666 C CA . ALA A 1 89 ? 22.518 4.642 -9.712 1.00 83.75 89 ALA A CA 1
ATOM 667 C C . ALA A 1 89 ? 21.836 6.024 -9.695 1.00 83.75 89 ALA A C 1
ATOM 669 O O . ALA A 1 89 ? 20.620 6.149 -9.548 1.00 83.75 89 ALA A O 1
ATOM 670 N N . TYR A 1 90 ? 22.632 7.085 -9.843 1.00 79.94 90 TYR A N 1
ATOM 671 C CA . TYR A 1 90 ? 22.114 8.428 -10.103 1.00 79.94 90 TYR A CA 1
ATOM 672 C C . TYR A 1 90 ? 21.659 8.529 -11.559 1.00 79.94 90 TYR A C 1
ATOM 674 O O . TYR A 1 90 ? 22.492 8.604 -12.459 1.00 79.94 90 TYR A O 1
ATOM 682 N N . ASN A 1 91 ? 20.349 8.589 -11.785 1.00 79.69 91 ASN A N 1
ATOM 683 C CA . ASN A 1 91 ? 19.775 8.646 -13.124 1.00 79.69 91 ASN A CA 1
ATOM 684 C C . ASN A 1 91 ? 19.147 10.020 -13.389 1.00 79.69 91 ASN A C 1
ATOM 686 O O . ASN A 1 91 ? 17.963 10.130 -13.687 1.00 79.69 91 ASN A O 1
ATOM 690 N N . LEU A 1 92 ? 19.957 11.081 -13.294 1.00 79.94 92 LEU A N 1
ATOM 691 C CA . LEU A 1 92 ? 19.503 12.479 -13.415 1.00 79.94 92 LEU A CA 1
ATOM 692 C C . LEU A 1 92 ? 18.818 12.793 -14.754 1.00 79.94 92 LEU A C 1
ATOM 694 O O . LEU A 1 92 ? 18.026 13.724 -14.832 1.00 79.94 92 LEU A O 1
ATOM 698 N N . ALA A 1 93 ? 19.088 12.011 -15.805 1.00 78.44 93 ALA A N 1
ATOM 699 C CA . ALA A 1 93 ? 18.364 12.124 -17.069 1.00 78.44 93 ALA A CA 1
ATOM 700 C C . ALA A 1 93 ? 16.845 11.932 -16.883 1.00 78.44 93 ALA A C 1
ATOM 702 O O . ALA A 1 93 ? 16.061 12.549 -17.595 1.00 78.44 93 ALA A O 1
ATOM 703 N N . TYR A 1 94 ? 16.419 11.132 -15.903 1.00 80.38 94 TYR A N 1
ATOM 704 C CA . TYR A 1 94 ? 15.008 10.883 -15.604 1.00 80.38 94 TYR A CA 1
ATOM 705 C C . TYR A 1 94 ? 14.340 11.974 -14.755 1.00 80.38 94 TYR A C 1
ATOM 707 O O . TYR A 1 94 ? 13.147 11.869 -14.487 1.00 80.38 94 TYR A O 1
ATOM 715 N N . ASP A 1 95 ? 15.070 13.028 -14.375 1.00 77.94 95 ASP A N 1
ATOM 716 C CA . ASP A 1 95 ? 14.486 14.216 -13.731 1.00 77.94 95 ASP A CA 1
ATOM 717 C C . ASP A 1 95 ? 13.774 15.127 -14.737 1.00 77.94 95 ASP A C 1
ATOM 719 O O . ASP A 1 95 ? 12.975 15.974 -14.345 1.00 77.94 95 ASP A O 1
ATOM 723 N N . ASP A 1 96 ? 14.038 14.949 -16.035 1.00 73.88 96 ASP A N 1
ATOM 724 C CA . ASP A 1 96 ? 13.267 15.600 -17.088 1.00 73.88 96 ASP A CA 1
ATOM 725 C C . ASP A 1 96 ? 11.828 15.041 -17.088 1.00 73.88 96 ASP A C 1
ATOM 727 O O . ASP A 1 96 ? 11.643 13.835 -17.306 1.00 73.88 96 ASP A O 1
ATOM 731 N N . PRO A 1 97 ? 10.792 15.884 -16.896 1.00 66.25 97 PRO A N 1
ATOM 732 C CA . PRO A 1 97 ? 9.395 15.456 -16.946 1.00 66.25 97 PRO A CA 1
ATOM 733 C C . PRO A 1 97 ? 9.020 14.707 -18.238 1.00 66.25 97 PRO A C 1
ATOM 735 O O . PRO A 1 97 ? 8.137 13.845 -18.214 1.00 66.25 97 PRO A O 1
ATOM 738 N N . ALA A 1 98 ? 9.720 14.961 -19.353 1.00 66.62 98 ALA A N 1
ATOM 739 C CA . ALA A 1 98 ? 9.533 14.251 -20.621 1.00 66.62 98 ALA A CA 1
ATOM 740 C C . ALA A 1 98 ? 9.887 12.752 -20.549 1.00 66.62 98 ALA A C 1
ATOM 742 O O . ALA A 1 98 ? 9.424 11.956 -21.375 1.00 66.62 98 ALA A O 1
ATOM 743 N N . ASN A 1 99 ? 10.687 12.352 -19.556 1.00 68.06 99 ASN A N 1
ATOM 744 C CA . ASN A 1 99 ? 11.074 10.964 -19.327 1.00 68.06 99 ASN A CA 1
ATOM 745 C C . ASN A 1 99 ? 10.113 10.209 -18.401 1.00 68.06 99 ASN A C 1
ATOM 747 O O . ASN A 1 99 ? 10.135 8.978 -18.402 1.00 68.06 99 ASN A O 1
ATOM 751 N N . SER A 1 100 ? 9.213 10.920 -17.710 1.00 73.12 100 SER A N 1
ATOM 752 C CA . SER A 1 100 ? 8.047 10.341 -17.027 1.00 73.12 100 SER A CA 1
ATOM 753 C C . SER A 1 100 ? 8.381 9.365 -15.888 1.00 73.12 100 SER A C 1
ATOM 755 O O . SER A 1 100 ? 7.710 8.342 -15.734 1.00 73.12 100 SER A O 1
ATOM 757 N N . TYR A 1 101 ? 9.411 9.681 -15.098 1.00 85.94 101 TYR A N 1
ATOM 758 C CA . TYR A 1 101 ? 9.704 9.031 -13.819 1.00 85.94 101 TYR A CA 1
ATOM 759 C C . TYR A 1 101 ? 9.294 9.993 -12.718 1.00 85.94 101 TYR A C 1
ATOM 761 O O . TYR A 1 101 ? 9.870 11.072 -12.610 1.00 85.94 101 TYR A O 1
ATOM 769 N N . ILE A 1 102 ? 8.305 9.613 -11.915 1.00 90.00 102 ILE A N 1
ATOM 770 C CA . ILE A 1 102 ? 7.748 10.476 -10.874 1.00 90.00 102 ILE A CA 1
ATOM 771 C C . ILE A 1 102 ? 8.192 9.942 -9.506 1.00 90.00 102 ILE A C 1
ATOM 773 O O . ILE A 1 102 ? 7.613 8.957 -9.032 1.00 90.00 102 ILE A O 1
ATOM 777 N N . PRO A 1 103 ? 9.225 10.538 -8.873 1.00 91.25 103 PRO A N 1
ATOM 778 C CA . PRO A 1 103 ? 9.672 10.153 -7.541 1.00 91.25 103 PRO A CA 1
ATOM 779 C C . PRO A 1 103 ? 8.548 10.240 -6.512 1.00 91.25 103 PRO A C 1
ATOM 781 O O . PRO A 1 103 ? 7.893 11.274 -6.377 1.00 91.25 103 PRO A O 1
ATOM 784 N N . LEU A 1 104 ? 8.367 9.170 -5.741 1.00 91.31 104 LEU A N 1
ATOM 785 C CA . LEU A 1 104 ? 7.333 9.094 -4.699 1.00 91.31 104 LEU A CA 1
ATOM 786 C C . LEU A 1 104 ? 7.877 8.711 -3.324 1.00 91.31 104 LEU A C 1
ATOM 788 O O . LEU A 1 104 ? 7.170 8.838 -2.326 1.00 91.31 104 LEU A O 1
ATOM 792 N N . GLY A 1 105 ? 9.120 8.238 -3.254 1.00 90.00 105 GLY A N 1
ATOM 793 C CA . GLY A 1 105 ? 9.729 7.802 -2.006 1.00 90.00 105 GLY A CA 1
ATOM 794 C C . GLY A 1 105 ? 11.161 7.323 -2.189 1.00 90.00 105 GLY A C 1
ATOM 795 O O . GLY A 1 105 ? 11.764 7.479 -3.250 1.00 90.00 105 GLY A O 1
ATOM 796 N N . ARG A 1 106 ? 11.709 6.711 -1.139 1.00 90.38 106 ARG A N 1
ATOM 797 C CA . ARG A 1 106 ? 13.037 6.098 -1.174 1.00 90.38 106 ARG A CA 1
ATOM 798 C C . ARG A 1 106 ? 13.086 4.818 -0.355 1.00 90.38 106 ARG A C 1
ATOM 800 O O . ARG A 1 106 ? 12.427 4.715 0.678 1.00 90.38 106 ARG A O 1
ATOM 807 N N . VAL A 1 107 ? 13.929 3.892 -0.780 1.00 84.94 107 VAL A N 1
ATOM 808 C CA . VAL A 1 107 ? 14.314 2.718 -0.004 1.00 84.94 107 VAL A CA 1
ATOM 809 C C . VAL A 1 107 ? 15.093 3.177 1.228 1.00 84.94 107 VAL A C 1
ATOM 811 O O . VAL A 1 107 ? 15.970 4.041 1.153 1.00 84.94 107 VAL A O 1
ATOM 814 N N . LEU A 1 108 ? 14.748 2.626 2.390 1.00 79.44 108 LEU A N 1
ATOM 815 C CA . LEU A 1 108 ? 15.470 2.894 3.632 1.00 79.44 108 LEU A CA 1
ATOM 816 C C . LEU A 1 108 ? 16.797 2.131 3.642 1.00 79.44 108 LEU A C 1
ATOM 818 O O . LEU A 1 108 ? 16.885 1.043 3.087 1.00 79.44 108 LEU A O 1
ATOM 822 N N . VAL A 1 109 ? 17.812 2.704 4.298 1.00 60.62 109 VAL A N 1
ATOM 823 C CA . VAL A 1 109 ? 19.238 2.317 4.233 1.00 60.62 109 VAL A CA 1
ATOM 824 C C . VAL A 1 109 ? 19.475 0.802 4.140 1.00 60.62 109 VAL A C 1
ATOM 826 O O . VAL A 1 109 ? 20.119 0.346 3.200 1.00 60.62 109 VAL A O 1
ATOM 829 N N . CYS A 1 110 ? 18.913 0.011 5.058 1.00 69.31 110 CYS A N 1
ATOM 830 C CA . CYS A 1 110 ? 19.135 -1.439 5.114 1.00 69.31 110 CYS A CA 1
ATOM 831 C C . CYS A 1 110 ? 18.559 -2.221 3.917 1.00 69.31 110 CYS A C 1
ATOM 833 O O . CYS A 1 110 ? 18.968 -3.352 3.682 1.00 69.31 110 CYS A O 1
ATOM 835 N N . GLY A 1 111 ? 17.610 -1.649 3.174 1.00 76.19 111 GLY A N 1
ATOM 836 C CA . GLY A 1 111 ? 16.969 -2.285 2.023 1.00 76.19 111 GLY A CA 1
ATOM 837 C C . GLY A 1 111 ? 17.731 -2.121 0.707 1.00 76.19 111 GLY A C 1
ATOM 838 O O . GLY A 1 111 ? 17.467 -2.865 -0.234 1.00 76.19 111 GLY A O 1
ATOM 839 N N . MET A 1 112 ? 18.682 -1.183 0.620 1.00 81.75 112 MET A N 1
ATOM 840 C CA . MET A 1 112 ? 19.394 -0.923 -0.639 1.00 81.75 112 MET A CA 1
ATOM 841 C C . MET A 1 112 ? 20.288 -2.082 -1.074 1.00 81.75 112 MET A C 1
ATOM 843 O O . MET A 1 112 ? 20.307 -2.413 -2.255 1.00 81.75 112 MET A O 1
ATOM 847 N N . SER A 1 113 ? 20.943 -2.764 -0.133 1.00 78.31 113 SER A N 1
ATOM 848 C CA . SER A 1 113 ? 21.763 -3.942 -0.443 1.00 78.31 113 SER A CA 1
ATOM 849 C C . SER A 1 113 ? 20.943 -5.077 -1.063 1.00 78.31 113 SER A C 1
ATOM 851 O O . SER A 1 113 ? 21.441 -5.798 -1.925 1.00 78.31 113 SER A O 1
ATOM 853 N N . VAL A 1 114 ? 19.670 -5.220 -0.673 1.00 81.31 114 VAL A N 1
ATOM 854 C CA . VAL A 1 114 ? 18.744 -6.193 -1.269 1.00 81.31 114 VAL A CA 1
ATOM 855 C C . VAL A 1 114 ? 18.417 -5.797 -2.707 1.00 81.31 114 VAL A C 1
ATOM 857 O O . VAL A 1 114 ? 18.523 -6.632 -3.598 1.00 81.31 114 VAL A O 1
ATOM 860 N N . VAL A 1 115 ? 18.082 -4.527 -2.952 1.00 81.88 115 VAL A N 1
ATOM 861 C CA . VAL A 1 115 ? 17.791 -4.010 -4.303 1.00 81.88 115 VAL A CA 1
ATOM 862 C C . VAL A 1 115 ? 18.986 -4.198 -5.241 1.00 81.88 115 VAL A C 1
ATOM 864 O O . VAL A 1 115 ? 18.821 -4.696 -6.354 1.00 81.88 115 VAL A O 1
ATOM 867 N N . GLU A 1 116 ? 20.187 -3.842 -4.786 1.00 79.44 116 GLU A N 1
ATOM 868 C CA . GLU A 1 116 ? 21.436 -4.009 -5.539 1.00 79.44 116 GLU A CA 1
ATOM 869 C C . GLU A 1 116 ? 21.722 -5.480 -5.839 1.00 79.44 116 GLU A C 1
ATOM 871 O O . GLU A 1 116 ? 22.028 -5.830 -6.978 1.00 79.44 116 GLU A O 1
ATOM 876 N N . THR A 1 117 ? 21.563 -6.351 -4.836 1.00 79.25 117 THR A N 1
ATOM 877 C CA . THR A 1 117 ? 21.744 -7.797 -5.000 1.00 79.25 117 THR A CA 1
ATOM 878 C C . THR A 1 117 ? 20.791 -8.335 -6.057 1.00 79.25 117 THR A C 1
ATOM 880 O O . THR A 1 117 ? 21.243 -9.012 -6.974 1.00 79.25 117 THR A O 1
ATOM 883 N N . ILE A 1 118 ? 19.500 -7.990 -5.976 1.00 76.12 118 ILE A N 1
ATOM 884 C CA . ILE A 1 118 ? 18.485 -8.408 -6.950 1.00 76.12 118 ILE A CA 1
ATOM 885 C C . ILE A 1 118 ? 18.885 -7.979 -8.360 1.00 76.12 118 ILE A C 1
ATOM 887 O O . ILE A 1 118 ? 18.908 -8.808 -9.262 1.00 76.12 118 ILE A O 1
ATOM 891 N N . ALA A 1 119 ? 19.233 -6.709 -8.550 1.00 75.31 119 ALA A N 1
ATOM 892 C CA . ALA A 1 119 ? 19.576 -6.193 -9.868 1.00 75.31 119 ALA A CA 1
ATOM 893 C C . ALA A 1 119 ? 20.868 -6.789 -10.446 1.00 75.31 119 ALA A C 1
ATOM 895 O O . ALA A 1 119 ? 21.026 -6.836 -11.665 1.00 75.31 119 ALA A O 1
ATOM 896 N N . PHE A 1 120 ? 21.789 -7.232 -9.586 1.00 73.44 120 PHE A N 1
ATOM 897 C CA . PHE A 1 120 ? 23.042 -7.861 -9.993 1.00 73.44 120 PHE A CA 1
ATOM 898 C C . PHE A 1 120 ? 22.873 -9.346 -10.344 1.00 73.44 120 PHE A C 1
ATOM 900 O O . PHE A 1 120 ? 23.406 -9.799 -11.354 1.00 73.44 120 PHE A O 1
ATOM 907 N N . ILE A 1 121 ? 22.139 -10.111 -9.525 1.00 66.56 121 ILE A N 1
ATOM 908 C CA . ILE A 1 121 ? 21.965 -11.565 -9.720 1.00 66.56 121 ILE A CA 1
ATOM 909 C C . ILE A 1 121 ? 20.835 -11.905 -10.695 1.00 66.56 121 ILE A C 1
ATOM 911 O O . ILE A 1 121 ? 20.819 -12.990 -11.272 1.00 66.56 121 ILE A O 1
ATOM 915 N N . ASN A 1 122 ? 19.889 -10.985 -10.865 1.00 61.28 122 ASN A N 1
ATOM 916 C CA . ASN A 1 122 ? 18.781 -11.089 -11.793 1.00 61.28 122 ASN A CA 1
ATOM 917 C C . ASN A 1 122 ? 18.801 -9.842 -12.688 1.00 61.28 122 ASN A C 1
ATOM 919 O O . ASN A 1 122 ? 18.075 -8.879 -12.412 1.00 61.28 122 ASN A O 1
ATOM 923 N N . PRO A 1 123 ? 19.648 -9.820 -13.740 1.00 55.41 123 PRO A N 1
ATOM 924 C CA . PRO A 1 123 ? 19.588 -8.795 -14.770 1.00 55.41 123 PRO A CA 1
ATOM 925 C C . PRO A 1 123 ? 18.299 -9.023 -15.561 1.00 55.41 123 PRO A C 1
ATOM 927 O O . PRO A 1 123 ? 18.312 -9.576 -16.657 1.00 55.41 123 PRO A O 1
ATOM 930 N N . ALA A 1 124 ? 17.163 -8.687 -14.955 1.00 48.62 124 ALA A N 1
ATOM 931 C CA . ALA A 1 124 ? 15.864 -8.867 -15.554 1.00 48.62 124 ALA A CA 1
ATOM 932 C C . ALA A 1 124 ? 15.852 -8.064 -16.856 1.00 48.62 124 ALA A C 1
ATOM 934 O O . ALA A 1 124 ? 15.993 -6.841 -16.883 1.00 48.62 124 ALA A O 1
ATOM 935 N N . VAL A 1 125 ? 15.762 -8.777 -17.960 1.00 50.47 125 VAL A N 1
ATOM 936 C CA . VAL A 1 125 ? 15.553 -8.194 -19.274 1.00 50.47 125 VAL A CA 1
ATOM 937 C C . VAL A 1 125 ? 14.049 -7.914 -19.364 1.00 50.47 125 VAL A C 1
ATOM 939 O O . VAL A 1 125 ? 13.281 -8.677 -18.785 1.00 50.47 125 VAL A O 1
ATOM 942 N N . GLY A 1 126 ? 13.630 -6.806 -19.989 1.00 44.34 126 GLY A N 1
ATOM 943 C CA . GLY A 1 126 ? 12.232 -6.337 -19.991 1.00 44.34 126 GLY A CA 1
ATOM 944 C C . GLY A 1 126 ? 11.184 -7.407 -20.363 1.00 44.34 126 GLY A C 1
ATOM 945 O O . GLY A 1 126 ? 11.550 -8.487 -20.826 1.00 44.34 126 GLY A O 1
ATOM 946 N N . PRO A 1 127 ? 9.868 -7.135 -20.212 1.00 43.31 127 PRO A N 1
ATOM 947 C CA . PRO A 1 127 ? 8.784 -8.084 -20.534 1.00 43.31 127 PRO A CA 1
ATOM 948 C C . PRO A 1 127 ? 8.914 -8.736 -21.921 1.00 43.31 127 PRO A C 1
ATOM 950 O O . PRO A 1 127 ? 8.429 -9.843 -22.124 1.00 43.31 127 PRO A O 1
ATOM 953 N N . GLU A 1 128 ? 9.609 -8.073 -22.841 1.00 42.25 128 GLU A N 1
ATOM 954 C CA . GLU A 1 128 ? 10.014 -8.536 -24.166 1.00 42.25 128 GLU A CA 1
ATOM 955 C C . GLU A 1 128 ? 11.011 -9.718 -24.226 1.00 42.25 128 GLU A C 1
ATOM 957 O O . GLU A 1 128 ? 11.177 -10.282 -25.300 1.00 42.25 128 GLU A O 1
ATOM 962 N N . ASN A 1 129 ? 11.676 -10.113 -23.133 1.00 45.22 129 ASN A N 1
ATOM 963 C CA . ASN A 1 129 ? 12.832 -11.027 -23.162 1.00 45.22 129 ASN A CA 1
ATOM 964 C C . ASN A 1 129 ? 12.754 -12.196 -22.154 1.00 45.22 129 ASN A C 1
ATOM 966 O O . ASN A 1 129 ? 13.771 -12.810 -21.827 1.00 45.22 129 ASN A O 1
ATOM 970 N N . PHE A 1 130 ? 11.554 -12.574 -21.698 1.00 47.47 130 PHE A N 1
ATOM 971 C CA . PHE A 1 130 ? 11.345 -13.727 -20.801 1.00 47.47 130 PHE A CA 1
ATOM 972 C C . PHE A 1 130 ? 11.442 -15.116 -21.487 1.00 47.47 130 PHE A C 1
ATOM 974 O O . PHE A 1 130 ? 10.803 -16.061 -21.031 1.00 47.47 130 PHE A O 1
ATOM 981 N N . GLY A 1 131 ? 12.302 -15.258 -22.518 1.00 35.38 131 GLY A N 1
ATOM 982 C CA . GLY A 1 131 ? 13.006 -16.519 -22.836 1.00 35.38 131 GLY A CA 1
ATOM 983 C C . GLY A 1 131 ? 13.106 -16.956 -24.314 1.00 35.38 131 GLY A C 1
ATOM 984 O O . GLY A 1 131 ? 12.161 -17.530 -24.840 1.00 35.38 131 GLY A O 1
ATOM 985 N N . GLY A 1 132 ? 14.284 -16.815 -24.947 1.00 31.88 132 GLY A N 1
ATOM 986 C CA . GLY A 1 132 ? 14.682 -17.498 -26.202 1.00 31.88 132 GLY A CA 1
ATOM 987 C C . GLY A 1 132 ? 15.915 -16.855 -26.869 1.00 31.88 132 GLY A C 1
ATOM 988 O O . GLY A 1 132 ? 16.078 -15.652 -26.709 1.00 31.88 132 GLY A O 1
ATOM 989 N N . PRO A 1 133 ? 16.823 -17.603 -27.539 1.00 28.84 133 PRO A N 1
ATOM 990 C CA . PRO A 1 133 ? 18.174 -17.138 -27.872 1.00 28.84 133 PRO A CA 1
ATOM 991 C C . PRO A 1 133 ? 18.172 -15.951 -28.834 1.00 28.84 133 PRO A C 1
ATOM 993 O O . PRO A 1 133 ? 17.231 -15.761 -29.602 1.00 28.84 133 PRO A O 1
ATOM 996 N N . GLU A 1 134 ? 19.275 -15.195 -28.794 1.00 39.25 134 GLU A N 1
ATOM 997 C CA . GLU A 1 134 ? 19.618 -14.153 -29.759 1.00 39.25 134 GLU A CA 1
ATOM 998 C C . GLU A 1 134 ? 19.180 -14.574 -31.166 1.00 39.25 134 GLU A C 1
ATOM 1000 O O . GLU A 1 134 ? 19.587 -15.638 -31.641 1.00 39.25 134 GLU A O 1
ATOM 1005 N N . ASN A 1 135 ? 18.339 -13.736 -31.784 1.00 31.22 135 ASN A N 1
ATOM 1006 C CA . ASN A 1 135 ? 18.119 -13.527 -33.222 1.00 31.22 135 ASN A CA 1
ATOM 1007 C C . ASN A 1 135 ? 16.631 -13.516 -33.599 1.00 31.22 135 ASN A C 1
ATOM 1009 O O . ASN A 1 135 ? 16.044 -14.547 -33.920 1.00 31.22 135 ASN A O 1
ATOM 1013 N N . CYS A 1 136 ? 16.113 -12.290 -33.732 1.00 31.22 136 CYS A N 1
ATOM 1014 C CA . CYS A 1 136 ? 14.896 -11.929 -34.466 1.00 31.22 136 CYS A CA 1
ATOM 1015 C C . CYS A 1 136 ? 13.585 -12.526 -33.917 1.00 31.22 136 CYS A C 1
ATOM 1017 O O . CYS A 1 136 ? 13.590 -13.357 -33.027 1.00 31.22 136 CYS A O 1
ATOM 1019 N N . TYR A 1 137 ? 12.469 -12.090 -34.503 1.00 30.92 137 TYR A N 1
ATOM 1020 C CA . TYR A 1 137 ? 11.089 -12.563 -34.320 1.00 30.92 137 TYR A CA 1
ATOM 1021 C C . TYR A 1 137 ? 10.175 -11.701 -33.442 1.00 30.92 137 TYR A C 1
ATOM 1023 O O . TYR A 1 137 ? 10.069 -11.831 -32.229 1.00 30.92 137 TYR A O 1
ATOM 1031 N N . PHE A 1 138 ? 9.417 -10.868 -34.157 1.00 31.86 138 PHE A N 1
ATOM 1032 C CA . PHE A 1 138 ? 8.006 -10.654 -33.883 1.00 31.86 138 PHE A CA 1
ATOM 1033 C C . PHE A 1 138 ? 7.255 -11.958 -34.202 1.00 31.86 138 PHE A C 1
ATOM 1035 O O . PHE A 1 138 ? 7.095 -12.274 -35.377 1.00 31.86 138 PHE A O 1
ATOM 1042 N N . ASP A 1 139 ? 6.880 -12.736 -33.187 1.00 28.89 139 ASP A N 1
ATOM 1043 C CA . ASP A 1 139 ? 5.545 -13.343 -33.055 1.00 28.89 139 ASP A CA 1
ATOM 1044 C C . ASP A 1 139 ? 5.422 -14.089 -31.714 1.00 28.89 139 ASP A C 1
ATOM 1046 O O . ASP A 1 139 ? 6.352 -14.743 -31.245 1.00 28.89 139 ASP A O 1
ATOM 1050 N N . GLU A 1 140 ? 4.267 -13.934 -31.073 1.00 43.03 140 GLU A N 1
ATOM 1051 C CA . GLU A 1 140 ? 3.984 -14.320 -29.689 1.00 43.03 140 GLU A CA 1
ATOM 1052 C C . GLU A 1 140 ? 3.828 -15.841 -29.495 1.00 43.03 140 GLU A C 1
ATOM 1054 O O . GLU A 1 140 ? 2.993 -16.466 -30.152 1.00 43.03 140 GLU A O 1
ATOM 1059 N N . LYS A 1 141 ? 4.549 -16.414 -28.514 1.00 36.84 141 LYS A N 1
ATOM 1060 C CA . LYS A 1 141 ? 4.096 -17.485 -27.593 1.00 36.84 141 LYS A CA 1
ATOM 1061 C C . LYS A 1 141 ? 5.158 -17.766 -26.519 1.00 36.84 141 LYS A C 1
ATOM 1063 O O . LYS A 1 141 ? 6.322 -17.962 -26.840 1.00 36.84 141 LYS A O 1
ATOM 1068 N N . ILE A 1 142 ? 4.737 -17.802 -25.252 1.00 42.59 142 ILE A N 1
ATOM 1069 C CA . ILE A 1 142 ? 5.567 -18.221 -24.108 1.00 42.59 142 ILE A CA 1
ATOM 1070 C C . ILE A 1 142 ? 5.440 -19.743 -23.967 1.00 42.59 142 ILE A C 1
ATOM 1072 O O . ILE A 1 142 ? 4.319 -20.248 -23.879 1.00 42.59 142 ILE A O 1
ATOM 1076 N N . ASP A 1 143 ? 6.570 -20.451 -23.954 1.00 39.44 143 ASP A N 1
ATOM 1077 C CA . ASP A 1 143 ? 6.655 -21.894 -23.705 1.00 39.44 143 ASP A CA 1
ATOM 1078 C C . ASP A 1 143 ? 6.881 -22.160 -22.205 1.00 39.44 143 ASP A C 1
ATOM 1080 O O . ASP A 1 143 ? 7.816 -21.638 -21.596 1.00 39.44 143 ASP A O 1
ATOM 1084 N N . CYS A 1 144 ? 5.992 -22.945 -21.594 1.00 43.00 144 CYS A N 1
ATOM 1085 C CA . CYS A 1 144 ? 6.019 -23.283 -20.170 1.00 43.00 144 CYS A CA 1
ATOM 1086 C C . CYS A 1 144 ? 6.758 -24.599 -19.865 1.00 43.00 144 CYS A C 1
ATOM 1088 O O . CYS A 1 144 ? 6.800 -24.994 -18.701 1.00 43.00 144 CYS A O 1
ATOM 1090 N N . GLU A 1 145 ? 7.315 -25.286 -20.870 1.00 39.91 145 GLU A N 1
ATOM 1091 C CA . GLU A 1 145 ? 8.155 -26.478 -20.665 1.00 39.91 145 GLU A CA 1
ATOM 1092 C C . GLU A 1 145 ? 9.644 -26.145 -20.499 1.00 39.91 145 GLU A C 1
ATOM 1094 O O . GLU A 1 145 ? 10.422 -26.963 -20.007 1.00 39.91 145 GLU A O 1
ATOM 1099 N N . THR A 1 146 ? 10.049 -24.918 -20.824 1.00 45.59 146 THR A N 1
ATOM 1100 C CA . THR A 1 146 ? 11.277 -24.345 -20.278 1.00 45.59 146 THR A CA 1
ATOM 1101 C C . THR A 1 146 ? 11.017 -23.959 -18.834 1.00 45.59 146 THR A C 1
ATOM 1103 O O . THR A 1 146 ? 10.299 -22.991 -18.594 1.00 45.59 146 THR A O 1
ATOM 1106 N N . ASP A 1 147 ? 11.601 -24.700 -17.884 1.00 42.47 147 ASP A N 1
ATOM 1107 C CA . ASP A 1 147 ? 11.767 -24.269 -16.492 1.00 42.47 147 ASP A CA 1
ATOM 1108 C C . ASP A 1 147 ? 12.033 -22.759 -16.484 1.00 42.47 147 ASP A C 1
ATOM 1110 O O . ASP A 1 147 ? 13.085 -22.299 -16.943 1.00 42.47 147 ASP A O 1
ATOM 1114 N N . THR A 1 148 ? 11.049 -21.970 -16.048 1.00 49.53 148 THR A N 1
ATOM 1115 C CA . THR A 1 148 ? 11.115 -20.508 -16.088 1.00 49.53 148 THR A CA 1
ATOM 1116 C C . THR A 1 148 ? 12.028 -20.038 -14.959 1.00 49.53 148 THR A C 1
ATOM 1118 O O . THR A 1 148 ? 11.563 -19.595 -13.917 1.00 49.53 148 THR A O 1
ATOM 1121 N N . GLN A 1 149 ? 13.327 -20.241 -15.186 1.00 50.28 149 GLN A N 1
ATOM 1122 C CA . GLN A 1 149 ? 14.534 -19.817 -14.482 1.00 50.28 149 GLN A CA 1
ATOM 1123 C C . GLN A 1 149 ? 14.502 -19.815 -12.946 1.00 50.28 149 GLN A C 1
ATOM 1125 O O . GLN A 1 149 ? 13.762 -19.084 -12.295 1.00 50.28 149 GLN A O 1
ATOM 1130 N N . SER A 1 150 ? 15.481 -20.505 -12.360 1.00 50.03 150 SER A N 1
ATOM 1131 C CA . SER A 1 150 ? 15.801 -20.584 -10.926 1.00 50.03 150 SER A CA 1
ATOM 1132 C C . SER A 1 150 ? 16.075 -19.245 -10.200 1.00 50.03 150 SER A C 1
ATOM 1134 O O . SER A 1 150 ? 16.483 -19.269 -9.044 1.00 50.03 150 SER A O 1
ATOM 1136 N N . ASN A 1 151 ? 15.854 -18.090 -10.843 1.00 54.19 151 ASN A N 1
ATOM 1137 C CA . ASN A 1 151 ? 16.184 -16.742 -10.361 1.00 54.19 151 ASN A CA 1
ATOM 1138 C C . ASN A 1 151 ? 14.966 -15.794 -10.288 1.00 54.19 151 ASN A C 1
ATOM 1140 O O . ASN A 1 151 ? 15.128 -14.574 -10.220 1.00 54.19 151 ASN A O 1
ATOM 1144 N N . HIS A 1 152 ? 13.743 -16.328 -10.319 1.00 65.69 152 HIS A N 1
ATOM 1145 C CA . HIS A 1 152 ? 12.522 -15.531 -10.212 1.00 65.69 152 HIS A CA 1
ATOM 1146 C C . HIS A 1 152 ? 12.390 -14.816 -8.852 1.00 65.69 152 HIS A C 1
ATOM 1148 O O . HIS A 1 152 ? 12.663 -15.394 -7.800 1.00 65.69 152 HIS A O 1
ATOM 1154 N N . ILE A 1 153 ? 11.924 -13.559 -8.876 1.00 72.25 153 ILE A N 1
ATOM 1155 C CA . ILE A 1 153 ? 11.690 -12.745 -7.677 1.00 72.25 153 ILE A CA 1
ATOM 1156 C C . ILE A 1 153 ? 10.247 -12.247 -7.690 1.00 72.25 153 ILE A C 1
ATOM 1158 O O . ILE A 1 153 ? 9.922 -11.241 -8.329 1.00 72.25 153 ILE A O 1
ATOM 1162 N N . SER A 1 154 ? 9.399 -12.962 -6.950 1.00 73.81 154 SER A N 1
ATOM 1163 C CA . SER A 1 154 ? 8.050 -12.516 -6.612 1.00 73.81 154 SER A CA 1
ATOM 1164 C C . SER A 1 154 ? 8.101 -11.375 -5.608 1.00 73.81 154 SER A C 1
ATOM 1166 O O . SER A 1 154 ? 8.951 -11.337 -4.716 1.00 73.81 154 SER A O 1
ATOM 1168 N N . LEU A 1 155 ? 7.124 -10.489 -5.703 1.00 76.31 155 LEU A N 1
ATOM 1169 C CA . LEU A 1 155 ? 6.952 -9.374 -4.800 1.00 76.31 155 LEU A CA 1
ATOM 1170 C C . LEU A 1 155 ? 5.718 -9.555 -3.934 1.00 76.31 155 LEU A C 1
ATOM 1172 O O . LEU A 1 155 ? 4.675 -10.047 -4.364 1.00 76.31 155 LEU A O 1
ATOM 1176 N N . LYS A 1 156 ? 5.867 -9.083 -2.703 1.00 78.81 156 LYS A N 1
ATOM 1177 C CA . LYS A 1 156 ? 4.781 -8.779 -1.788 1.00 78.81 156 LYS A CA 1
ATOM 1178 C C . LYS A 1 156 ? 5.056 -7.390 -1.240 1.00 78.81 156 LYS A C 1
ATOM 1180 O O . LYS A 1 156 ? 6.154 -7.143 -0.738 1.00 78.81 156 LYS A O 1
ATOM 1185 N N . MET A 1 157 ? 4.097 -6.481 -1.369 1.00 83.38 157 MET A N 1
ATOM 1186 C CA . MET A 1 157 ? 4.230 -5.130 -0.829 1.00 83.38 157 MET A CA 1
ATOM 1187 C C . MET A 1 157 ? 3.210 -4.927 0.272 1.00 83.38 157 MET A C 1
ATOM 1189 O O . MET A 1 157 ? 2.037 -5.232 0.117 1.00 83.38 157 MET A O 1
ATOM 1193 N N . MET A 1 158 ? 3.668 -4.383 1.391 1.00 71.44 158 MET A N 1
ATOM 1194 C CA . MET A 1 158 ? 2.812 -4.058 2.520 1.00 71.44 158 MET A CA 1
ATOM 1195 C C . MET A 1 158 ? 3.153 -2.653 2.990 1.00 71.44 158 MET A C 1
ATOM 1197 O O . MET A 1 158 ? 4.328 -2.280 3.048 1.00 71.44 158 MET A O 1
ATOM 1201 N N . ALA A 1 159 ? 2.135 -1.871 3.336 1.00 73.94 159 ALA A N 1
ATOM 1202 C CA . ALA A 1 159 ? 2.354 -0.605 4.009 1.00 73.94 159 ALA A CA 1
ATOM 1203 C C . ALA A 1 159 ? 2.796 -0.899 5.449 1.00 73.94 159 ALA A C 1
ATOM 1205 O O . ALA A 1 159 ? 2.047 -1.480 6.231 1.00 73.94 159 ALA A O 1
ATOM 1206 N N . ARG A 1 160 ? 4.027 -0.514 5.787 1.00 67.75 160 ARG A N 1
ATOM 1207 C CA . ARG A 1 160 ? 4.543 -0.507 7.159 1.00 67.75 160 ARG A CA 1
ATOM 1208 C C . ARG A 1 160 ? 4.788 0.941 7.542 1.00 67.75 160 ARG A C 1
ATOM 1210 O O . ARG A 1 160 ? 5.325 1.696 6.732 1.00 67.75 160 ARG A O 1
ATOM 1217 N N . ASN A 1 161 ? 4.363 1.343 8.730 1.00 59.94 161 ASN A N 1
ATOM 1218 C CA . ASN A 1 161 ? 4.433 2.737 9.127 1.00 59.94 161 ASN A CA 1
ATOM 1219 C C . ASN A 1 161 ? 4.993 2.849 10.548 1.00 59.94 161 ASN A C 1
ATOM 1221 O O . ASN A 1 161 ? 4.473 2.242 11.474 1.00 59.94 161 ASN A O 1
ATOM 1225 N N . ASP A 1 162 ? 6.109 3.572 10.660 1.00 61.62 162 ASP A N 1
ATOM 1226 C CA . ASP A 1 162 ? 6.878 3.776 11.893 1.00 61.62 162 ASP A CA 1
ATOM 1227 C C . ASP A 1 162 ? 6.700 5.223 12.414 1.00 61.62 162 ASP A C 1
ATOM 1229 O O . ASP A 1 162 ? 7.535 5.732 13.164 1.00 61.62 162 ASP A O 1
ATOM 1233 N N . ASN A 1 163 ? 5.651 5.945 11.987 1.00 67.56 163 ASN A N 1
ATOM 1234 C CA . ASN A 1 163 ? 5.364 7.268 12.538 1.00 67.56 163 ASN A CA 1
ATOM 1235 C C . ASN A 1 163 ? 4.735 7.129 13.934 1.00 67.56 163 ASN A C 1
ATOM 1237 O O . ASN A 1 163 ? 3.524 6.972 14.064 1.00 67.56 163 ASN A O 1
ATOM 1241 N N . THR A 1 164 ? 5.562 7.268 14.967 1.00 63.31 164 THR A N 1
ATOM 1242 C CA . THR A 1 164 ? 5.198 7.156 16.392 1.00 63.31 164 THR A CA 1
ATOM 1243 C C . THR A 1 164 ? 4.339 8.311 16.926 1.00 63.31 164 THR A C 1
ATOM 1245 O O . THR A 1 164 ? 4.211 8.472 18.132 1.00 63.31 164 THR A O 1
ATOM 1248 N N . THR A 1 165 ? 3.858 9.215 16.067 1.00 71.44 165 THR A N 1
ATOM 1249 C CA . THR A 1 165 ? 3.111 10.420 16.483 1.00 71.44 165 THR A CA 1
ATOM 1250 C C . THR A 1 165 ? 1.671 10.441 15.982 1.00 71.44 165 THR A C 1
ATOM 1252 O O . THR A 1 165 ? 0.966 11.434 16.148 1.00 71.44 165 THR A O 1
ATOM 1255 N N . SER A 1 166 ? 1.221 9.386 15.308 1.00 80.25 166 SER A N 1
ATOM 1256 C CA . SER A 1 166 ? -0.135 9.313 14.761 1.00 80.25 166 SER A CA 1
ATOM 1257 C C . SER A 1 166 ? -0.616 7.868 14.823 1.00 80.25 166 SER A C 1
ATOM 1259 O O . SER A 1 166 ? -0.238 7.097 13.955 1.00 80.25 166 SER A O 1
ATOM 1261 N N . PRO A 1 167 ? -1.406 7.449 15.812 1.00 83.00 167 PRO A N 1
ATOM 1262 C CA . PRO A 1 167 ? -1.783 6.048 15.937 1.00 83.00 167 PRO A CA 1
ATOM 1263 C C . PRO A 1 167 ? -2.639 5.577 14.755 1.00 83.00 167 PRO A C 1
ATOM 1265 O O . PRO A 1 167 ? -3.311 6.373 14.095 1.00 83.00 167 PRO A O 1
ATOM 1268 N N . THR A 1 168 ? -2.624 4.267 14.488 1.00 87.94 168 THR A N 1
ATOM 1269 C CA . THR A 1 168 ? -3.433 3.689 13.400 1.00 87.94 168 THR A CA 1
ATOM 1270 C C . THR A 1 168 ? -4.924 3.786 13.683 1.00 87.94 168 THR A C 1
ATOM 1272 O O . THR A 1 168 ? -5.742 4.045 12.792 1.00 87.94 168 THR A O 1
ATOM 1275 N N . ALA A 1 169 ? -5.275 3.571 14.946 1.00 93.75 169 ALA A N 1
ATOM 1276 C CA . ALA A 1 169 ? -6.629 3.690 15.427 1.00 93.75 169 ALA A CA 1
ATOM 1277 C C . ALA A 1 169 ? -6.675 4.330 16.813 1.00 93.75 169 ALA A C 1
ATOM 1279 O O . ALA A 1 169 ? -5.743 4.202 17.608 1.00 93.75 169 ALA A O 1
ATOM 1280 N N . ALA A 1 170 ? -7.796 4.982 17.096 1.00 95.44 170 ALA A N 1
ATOM 1281 C CA . ALA A 1 170 ? -8.064 5.642 18.361 1.00 95.44 170 ALA A CA 1
ATOM 1282 C C . ALA A 1 170 ? -9.306 5.040 19.008 1.00 95.44 170 ALA A C 1
ATOM 1284 O O . ALA A 1 170 ? -10.401 5.108 18.444 1.00 95.44 170 ALA A O 1
ATOM 1285 N N . TYR A 1 171 ? -9.138 4.439 20.180 1.00 97.12 171 TYR A N 1
ATOM 1286 C CA . TYR A 1 171 ? -10.230 3.929 20.991 1.00 97.12 171 TYR A CA 1
ATOM 1287 C C . TYR A 1 171 ? -10.614 4.938 22.069 1.00 97.12 171 TYR A C 1
ATOM 1289 O O . TYR A 1 171 ? -9.780 5.363 22.867 1.00 97.12 171 TYR A O 1
ATOM 1297 N N . SER A 1 172 ? -11.897 5.293 22.103 1.00 97.06 172 SER A N 1
ATOM 1298 C CA . SER A 1 172 ? -12.486 6.129 23.144 1.00 97.06 172 SER A CA 1
ATOM 1299 C C . SER A 1 172 ? -13.336 5.277 24.081 1.00 97.06 172 SER A C 1
ATOM 1301 O O . SER A 1 172 ? -14.353 4.712 23.664 1.00 97.06 172 SER A O 1
ATOM 1303 N N . THR A 1 173 ? -12.957 5.220 25.360 1.00 95.25 173 THR A N 1
ATOM 1304 C CA . THR A 1 173 ? -13.692 4.430 26.366 1.00 95.25 173 THR A CA 1
ATOM 1305 C C . THR A 1 173 ? -15.048 5.042 26.709 1.00 95.25 173 THR A C 1
ATOM 1307 O O . THR A 1 173 ? -15.996 4.316 26.999 1.00 95.25 173 THR A O 1
ATOM 1310 N N . SER A 1 174 ? -15.179 6.369 26.625 1.00 96.50 174 SER A N 1
ATOM 1311 C CA . SER A 1 174 ? -16.429 7.083 26.914 1.00 96.50 174 SER A CA 1
ATOM 1312 C C . SER A 1 174 ? -17.516 6.858 25.862 1.00 96.50 174 SER A C 1
ATOM 1314 O O . SER A 1 174 ? -18.701 6.934 26.181 1.00 96.50 174 SER A O 1
ATOM 1316 N N . THR A 1 175 ? -17.125 6.574 24.618 1.00 95.75 175 THR A N 1
ATOM 1317 C CA . THR A 1 175 ? -18.046 6.362 23.488 1.00 95.75 175 THR A CA 1
ATOM 1318 C C . THR A 1 175 ? -18.075 4.917 22.990 1.00 95.75 175 THR A C 1
ATOM 1320 O O . THR A 1 175 ? -18.792 4.630 22.031 1.00 95.75 175 THR A O 1
ATOM 1323 N N . ASN A 1 176 ? -17.285 4.020 23.596 1.00 96.69 176 ASN A N 1
ATOM 1324 C CA . ASN A 1 176 ? -17.055 2.647 23.135 1.00 96.69 176 ASN A CA 1
ATOM 1325 C C . ASN A 1 176 ? -16.783 2.568 21.619 1.00 96.69 176 ASN A C 1
ATOM 1327 O O . ASN A 1 176 ? -17.359 1.748 20.905 1.00 96.69 176 ASN A O 1
ATOM 1331 N N . THR A 1 177 ? -15.964 3.486 21.100 1.00 97.69 177 THR A N 1
ATOM 1332 C CA . THR A 1 177 ? -15.733 3.609 19.655 1.00 97.69 177 THR A CA 1
ATOM 1333 C C . THR A 1 177 ? -14.248 3.527 19.342 1.00 97.69 177 THR A C 1
ATOM 1335 O O . THR A 1 177 ? -13.464 4.356 19.801 1.00 97.69 177 THR A O 1
ATOM 1338 N N . LEU A 1 178 ? -13.867 2.529 18.542 1.00 97.62 178 LEU A N 1
ATOM 1339 C CA . LEU A 1 178 ? -12.553 2.401 17.921 1.00 97.62 178 LEU A CA 1
ATOM 1340 C C . LEU A 1 178 ? -12.618 3.015 16.521 1.00 97.62 178 LEU A C 1
ATOM 1342 O O . LEU A 1 178 ? -13.238 2.457 15.622 1.00 97.62 178 LEU A O 1
ATOM 1346 N N . THR A 1 179 ? -11.980 4.161 16.327 1.00 97.19 179 THR A N 1
ATOM 1347 C CA . THR A 1 179 ? -11.889 4.814 15.018 1.00 97.19 179 THR A CA 1
ATOM 1348 C C . THR A 1 179 ? -10.625 4.357 14.313 1.00 97.19 179 THR A C 1
ATOM 1350 O O . THR A 1 179 ? -9.529 4.644 14.784 1.00 97.19 179 THR A O 1
ATOM 1353 N N . VAL A 1 180 ? -10.769 3.668 13.185 1.00 95.44 180 VAL A N 1
ATOM 1354 C CA . VAL A 1 180 ? -9.662 3.113 12.400 1.00 95.44 180 VAL A CA 1
ATOM 1355 C C . VAL A 1 180 ? -9.553 3.864 11.079 1.00 95.44 180 VAL A C 1
ATOM 1357 O O . VAL A 1 180 ? -10.513 3.917 10.312 1.00 95.44 180 VAL A O 1
ATOM 1360 N N . ASN A 1 181 ? -8.382 4.416 10.771 1.00 92.56 181 ASN A N 1
ATOM 1361 C CA . ASN A 1 181 ? -8.102 4.899 9.419 1.00 92.56 181 ASN A CA 1
ATOM 1362 C C . ASN A 1 181 ? -7.636 3.709 8.580 1.00 92.56 181 ASN A C 1
ATOM 1364 O O . ASN A 1 181 ? -6.728 3.008 9.005 1.00 92.56 181 ASN A O 1
ATOM 1368 N N . SER A 1 182 ? -8.225 3.445 7.417 1.00 90.00 182 SER A N 1
ATOM 1369 C CA . SER A 1 182 ? -7.905 2.273 6.593 1.00 90.00 182 SER A CA 1
ATOM 1370 C C . SER A 1 182 ? -7.960 2.583 5.103 1.00 90.00 182 SER A C 1
ATOM 1372 O O . SER A 1 182 ? -8.635 3.520 4.674 1.00 90.00 182 SER A O 1
ATOM 1374 N N . VAL A 1 183 ? -7.221 1.814 4.308 1.00 84.50 183 VAL A N 1
ATOM 1375 C CA . VAL A 1 183 ? -7.305 1.862 2.848 1.00 84.50 183 VAL A CA 1
ATOM 1376 C C . VAL A 1 183 ? -7.964 0.579 2.364 1.00 84.50 183 VAL A C 1
ATOM 1378 O O . VAL A 1 183 ? -7.462 -0.510 2.631 1.00 84.50 183 VAL A O 1
ATOM 1381 N N . ALA A 1 184 ? -9.076 0.708 1.645 1.00 79.88 184 ALA A N 1
ATOM 1382 C CA . ALA A 1 184 ? -9.812 -0.420 1.088 1.00 79.88 184 ALA A CA 1
ATOM 1383 C C . ALA A 1 184 ? -10.358 -0.049 -0.292 1.00 79.88 184 ALA A C 1
ATOM 1385 O O . ALA A 1 184 ? -10.858 1.058 -0.482 1.00 79.88 184 ALA A O 1
ATOM 1386 N N . GLU A 1 185 ? -10.231 -0.960 -1.260 1.00 75.81 185 GLU A N 1
ATOM 1387 C CA . GLU A 1 185 ? -10.758 -0.788 -2.627 1.00 75.81 185 GLU A CA 1
ATOM 1388 C C . GLU A 1 185 ? -10.354 0.547 -3.290 1.00 75.81 185 GLU A C 1
ATOM 1390 O O . GLU A 1 185 ? -11.137 1.196 -3.980 1.00 75.81 185 GLU A O 1
ATOM 1395 N N . GLY A 1 186 ? -9.121 1.006 -3.051 1.00 73.12 186 GLY A N 1
ATOM 1396 C CA . GLY A 1 186 ? -8.616 2.266 -3.612 1.00 73.12 186 GLY A CA 1
ATOM 1397 C C . GLY A 1 186 ? -9.180 3.540 -2.965 1.00 73.12 186 GLY A C 1
ATOM 1398 O O . GLY A 1 186 ? -8.911 4.641 -3.456 1.00 73.12 186 GLY A O 1
ATOM 1399 N N . LYS A 1 187 ? -9.921 3.414 -1.859 1.00 83.56 187 LYS A N 1
ATOM 1400 C CA . LYS A 1 187 ? -10.458 4.522 -1.064 1.00 83.56 187 LYS A CA 1
ATOM 1401 C C . LYS A 1 187 ? -9.754 4.640 0.279 1.00 83.56 187 LYS A C 1
ATOM 1403 O O . LYS A 1 187 ? -9.373 3.640 0.887 1.00 83.56 187 LYS A O 1
ATOM 1408 N N . PHE A 1 188 ? -9.616 5.873 0.755 1.00 89.00 188 PHE A N 1
ATOM 1409 C CA . PHE A 1 188 ? -9.139 6.174 2.100 1.00 89.00 188 PHE A CA 1
ATOM 1410 C C . PHE A 1 188 ? -10.355 6.346 2.999 1.00 89.00 188 PHE A C 1
ATOM 1412 O O . PHE A 1 188 ? -11.203 7.191 2.735 1.00 89.00 188 PHE A O 1
ATOM 1419 N N . LEU A 1 189 ? -10.470 5.531 4.037 1.00 92.38 189 LEU A N 1
ATOM 1420 C CA . LEU A 1 189 ? -11.660 5.458 4.871 1.00 92.38 189 LEU A CA 1
ATOM 1421 C C . LEU A 1 189 ? -11.295 5.702 6.329 1.00 92.38 189 LEU A C 1
ATOM 1423 O O . LEU A 1 189 ? -10.257 5.253 6.811 1.00 92.38 189 LEU A O 1
ATOM 1427 N N . ARG A 1 190 ? -12.183 6.380 7.043 1.00 95.06 190 ARG A N 1
ATOM 1428 C CA . ARG A 1 190 ? -12.206 6.424 8.500 1.00 95.06 190 ARG A CA 1
ATOM 1429 C C . ARG A 1 190 ? -13.428 5.649 8.967 1.00 95.06 190 ARG A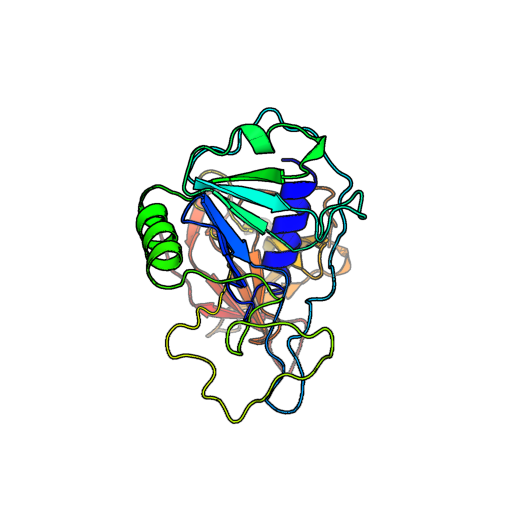 C 1
ATOM 1431 O O . ARG A 1 190 ? -14.560 6.009 8.650 1.00 95.06 190 ARG A O 1
ATOM 1438 N N . LEU A 1 191 ? -13.156 4.557 9.668 1.00 95.31 191 LEU A N 1
ATOM 1439 C CA . LEU A 1 191 ? -14.093 3.501 10.012 1.00 95.31 191 LEU A CA 1
ATOM 1440 C C . LEU A 1 191 ? -14.263 3.459 11.535 1.00 95.31 191 LEU A C 1
ATOM 1442 O O . LEU A 1 191 ? -13.359 3.000 12.236 1.00 95.31 191 LEU A O 1
ATOM 1446 N N . PRO A 1 192 ? -15.382 3.954 12.074 1.00 97.06 192 PRO A N 1
ATOM 1447 C CA . PRO A 1 192 ? -15.723 3.749 13.473 1.00 97.06 192 PRO A CA 1
ATOM 1448 C C . PRO A 1 192 ? -16.257 2.331 13.693 1.00 97.06 192 PRO A C 1
ATOM 1450 O O . PRO A 1 192 ? -17.127 1.850 12.966 1.00 97.06 192 PRO A O 1
ATOM 1453 N N . PHE A 1 193 ? -15.759 1.674 14.733 1.00 97.19 193 PHE A N 1
ATOM 1454 C CA . PHE A 1 193 ? -16.214 0.370 15.191 1.00 97.19 193 PHE A CA 1
ATOM 1455 C C . PHE A 1 193 ? -16.675 0.447 16.639 1.00 97.19 193 PHE A C 1
ATOM 1457 O O . PHE A 1 193 ? -16.040 1.091 17.470 1.00 97.19 193 PHE A O 1
ATOM 1464 N N . GLU A 1 194 ? -17.751 -0.257 16.951 1.00 97.06 194 GLU A N 1
ATOM 1465 C CA . GLU A 1 194 ? -18.130 -0.566 18.324 1.00 97.06 194 GLU A CA 1
ATOM 1466 C C . GLU A 1 194 ? -17.434 -1.853 18.770 1.00 97.06 194 GLU A C 1
ATOM 1468 O O . GLU A 1 194 ? -17.406 -2.833 18.016 1.00 97.06 194 GLU A O 1
ATOM 1473 N N . LEU A 1 195 ? -16.864 -1.852 19.978 1.00 95.88 195 LEU A N 1
ATOM 1474 C CA . LEU A 1 195 ? -16.242 -3.037 20.565 1.00 95.88 195 LEU A CA 1
ATOM 1475 C C . LEU A 1 195 ? -17.235 -3.783 21.459 1.00 95.88 195 LEU A C 1
ATOM 1477 O O . LEU A 1 195 ? -17.996 -3.179 22.212 1.00 95.88 195 LEU A O 1
ATOM 1481 N N . GLU A 1 196 ? -17.190 -5.110 21.408 1.00 94.75 196 GLU A N 1
ATOM 1482 C CA . GLU A 1 196 ? -17.957 -5.994 22.283 1.00 94.75 196 GLU A CA 1
ATOM 1483 C C . GLU A 1 196 ? -17.032 -7.067 22.862 1.00 94.75 196 GLU A C 1
ATOM 1485 O O . GLU A 1 196 ? -16.337 -7.773 22.122 1.00 94.75 196 GLU A O 1
ATOM 1490 N N . ASP A 1 197 ? -17.048 -7.202 24.186 1.00 91.25 197 ASP A N 1
ATOM 1491 C CA . ASP A 1 197 ? -16.402 -8.306 24.887 1.00 91.25 197 ASP A CA 1
ATOM 1492 C C . ASP A 1 197 ? -17.317 -9.537 24.859 1.00 91.25 197 ASP A C 1
ATOM 1494 O O . ASP A 1 197 ? -18.406 -9.542 25.431 1.00 91.25 197 ASP A O 1
ATOM 1498 N N . LEU A 1 198 ? -16.867 -10.595 24.187 1.00 85.75 198 LEU A N 1
ATOM 1499 C CA . LEU A 1 198 ? -17.563 -11.880 24.111 1.00 85.75 198 LEU A CA 1
ATOM 1500 C C . LEU A 1 198 ? -17.142 -12.834 25.249 1.00 85.75 198 LEU A C 1
ATOM 1502 O O . LEU A 1 198 ? -17.405 -14.035 25.191 1.00 85.75 198 LEU A O 1
ATOM 1506 N N . GLY A 1 199 ? -16.448 -12.326 26.270 1.00 84.88 199 GLY A N 1
ATOM 1507 C CA . GLY A 1 199 ? -15.982 -13.032 27.462 1.00 84.88 199 GLY A CA 1
ATOM 1508 C C . GLY A 1 199 ? -14.602 -13.672 27.304 1.00 84.88 199 GLY A C 1
ATOM 1509 O O . GLY A 1 199 ? -13.791 -13.623 28.225 1.00 84.88 199 GLY A O 1
ATOM 1510 N N . ASN A 1 200 ? -14.310 -14.277 26.148 1.00 83.62 200 ASN A N 1
ATOM 1511 C CA . ASN A 1 200 ? -12.989 -14.849 25.840 1.00 83.62 200 ASN A CA 1
ATOM 1512 C C . ASN A 1 200 ? -12.290 -14.198 24.639 1.00 83.62 200 ASN A C 1
ATOM 1514 O O . ASN A 1 200 ? -11.134 -14.516 24.360 1.00 83.62 200 ASN A O 1
ATOM 1518 N N . LYS A 1 201 ? -12.994 -13.332 23.911 1.00 88.94 201 LYS A N 1
ATOM 1519 C CA . LYS A 1 201 ? -12.503 -12.637 22.726 1.00 88.94 201 LYS A CA 1
ATOM 1520 C C . LYS A 1 201 ? -13.157 -11.270 22.629 1.00 88.94 201 LYS A C 1
ATOM 1522 O O . LYS A 1 201 ? -14.329 -11.113 22.955 1.00 88.94 201 LYS A O 1
ATOM 1527 N N . ILE A 1 202 ? -12.411 -10.314 22.094 1.00 93.88 202 ILE A N 1
ATOM 1528 C CA . ILE A 1 202 ? -12.949 -9.013 21.711 1.00 93.88 202 ILE A CA 1
ATOM 1529 C C . ILE A 1 202 ? -13.425 -9.119 20.268 1.00 93.88 202 ILE A C 1
ATOM 1531 O O . ILE A 1 202 ? -12.713 -9.640 19.405 1.00 93.88 202 ILE A O 1
ATOM 1535 N N . SER A 1 203 ? -14.625 -8.621 20.006 1.00 94.94 203 SER A N 1
ATOM 1536 C CA . SER A 1 203 ? -15.113 -8.411 18.651 1.00 94.94 203 SER A CA 1
ATOM 1537 C C . SER A 1 203 ? -15.335 -6.934 18.382 1.00 94.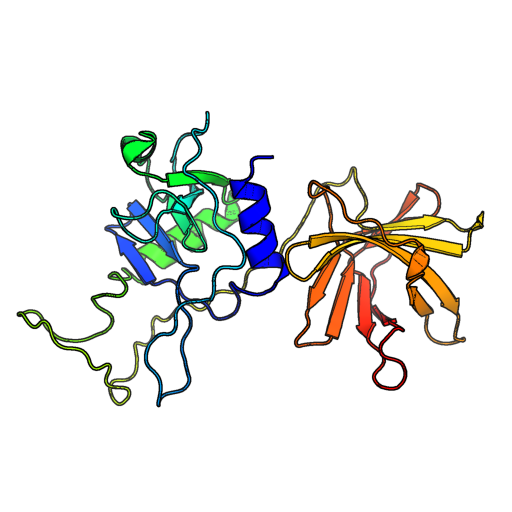94 203 SER A C 1
ATOM 1539 O O . SER A 1 203 ? -15.534 -6.148 19.305 1.00 94.94 203 SER A O 1
ATOM 1541 N N . MET A 1 204 ? -15.291 -6.565 17.110 1.00 96.00 204 MET A N 1
ATOM 1542 C CA . MET A 1 204 ? -15.626 -5.227 16.660 1.00 96.00 204 MET A CA 1
ATOM 1543 C C . MET A 1 204 ? -16.658 -5.284 15.537 1.00 96.00 204 MET A C 1
ATOM 1545 O O . MET A 1 204 ? -16.618 -6.177 14.684 1.00 96.00 204 MET A O 1
ATOM 1549 N N . THR A 1 205 ? -17.591 -4.338 15.550 1.00 95.69 205 THR A N 1
ATOM 1550 C CA . THR A 1 205 ? -18.655 -4.211 14.546 1.00 95.69 205 THR A CA 1
ATOM 1551 C C . THR A 1 205 ? -18.633 -2.787 13.978 1.00 95.69 205 THR A C 1
ATOM 1553 O O . THR A 1 205 ? -18.636 -1.839 14.762 1.00 95.69 205 THR A O 1
ATOM 1556 N N . PRO A 1 206 ? -18.564 -2.596 12.649 1.00 94.56 206 PRO A N 1
ATOM 1557 C CA . PRO A 1 206 ? -18.475 -1.277 12.039 1.00 94.56 206 PRO A CA 1
ATOM 1558 C C . PRO A 1 206 ? -19.795 -0.521 12.186 1.00 94.56 206 PRO A C 1
ATOM 1560 O O . PRO A 1 206 ? -20.871 -1.080 11.968 1.00 94.56 206 PRO A O 1
ATOM 1563 N N . LYS A 1 207 ? -19.710 0.776 12.478 1.00 95.62 207 LYS A N 1
ATOM 1564 C CA . LYS A 1 207 ? -20.850 1.694 12.438 1.00 95.62 207 LYS A CA 1
ATOM 1565 C C . LYS A 1 207 ? -20.986 2.242 11.018 1.00 95.62 207 LYS A C 1
ATOM 1567 O O . LYS A 1 207 ? -20.393 3.260 10.671 1.00 95.62 207 LYS A O 1
ATOM 1572 N N . LEU A 1 208 ? -21.720 1.514 10.174 1.00 92.06 208 LEU A N 1
ATOM 1573 C CA . LEU A 1 208 ? -21.769 1.753 8.723 1.00 92.06 208 LEU A CA 1
ATOM 1574 C C . LEU A 1 208 ? -22.243 3.167 8.343 1.00 92.06 208 LEU A C 1
ATOM 1576 O O . LEU A 1 208 ? -21.728 3.733 7.383 1.00 92.06 208 LEU A O 1
ATOM 1580 N N . ASP A 1 209 ? -23.158 3.751 9.120 1.00 94.31 209 ASP A N 1
ATOM 1581 C CA . ASP A 1 209 ? -23.704 5.096 8.875 1.00 94.31 209 ASP A CA 1
ATOM 1582 C C . ASP A 1 209 ? -22.725 6.232 9.236 1.00 94.31 209 ASP A C 1
ATOM 1584 O O . ASP A 1 209 ? -22.965 7.392 8.903 1.00 94.31 209 ASP A O 1
ATOM 1588 N N . GLU A 1 210 ? -21.616 5.914 9.909 1.00 95.50 210 GLU A N 1
ATOM 1589 C CA . GLU A 1 210 ? -20.611 6.878 10.375 1.00 95.50 210 GLU A CA 1
ATOM 1590 C C . GLU A 1 210 ? -19.288 6.788 9.587 1.00 95.50 210 GLU A C 1
ATOM 1592 O O . GLU A 1 210 ? -18.304 7.449 9.928 1.00 95.50 210 GLU A O 1
ATOM 1597 N N . ILE A 1 211 ? -19.234 5.974 8.526 1.00 94.44 211 ILE A N 1
ATOM 1598 C CA . ILE A 1 211 ? -18.042 5.839 7.683 1.00 94.44 211 ILE A CA 1
ATOM 1599 C C . ILE A 1 211 ? -17.787 7.142 6.922 1.00 94.44 211 ILE A C 1
ATOM 1601 O O . ILE A 1 211 ? -18.667 7.671 6.243 1.00 94.44 211 ILE A O 1
ATOM 1605 N N . VAL A 1 212 ? -16.544 7.625 6.978 1.00 95.12 212 VAL A N 1
ATOM 1606 C CA . VAL A 1 212 ? -16.114 8.822 6.246 1.00 95.12 212 VAL A CA 1
ATOM 1607 C C . VAL A 1 212 ? -15.060 8.450 5.210 1.00 95.12 212 VAL A C 1
ATOM 1609 O O . VAL A 1 212 ? -13.988 7.958 5.563 1.00 95.12 212 VAL A O 1
ATOM 1612 N N . GLU A 1 213 ? -15.336 8.729 3.935 1.00 94.50 213 GLU A N 1
ATOM 1613 C CA . GLU A 1 213 ? -14.321 8.714 2.877 1.00 94.50 213 GLU A CA 1
ATOM 1614 C C . GLU A 1 213 ? -13.453 9.975 2.992 1.00 94.50 213 GLU A C 1
ATOM 1616 O O . GLU A 1 213 ? -13.955 11.092 3.119 1.00 94.50 213 GLU A O 1
ATOM 1621 N N . MET A 1 214 ? -12.138 9.788 3.012 1.00 91.25 214 MET A N 1
ATOM 1622 C CA . MET A 1 214 ? -11.146 10.851 3.116 1.00 91.25 214 MET A CA 1
ATOM 1623 C C . MET A 1 214 ? -10.576 11.157 1.736 1.00 91.25 214 MET A C 1
ATOM 1625 O O . MET A 1 214 ? -10.291 10.252 0.956 1.00 91.25 214 MET A O 1
ATOM 1629 N N . GLU A 1 215 ? -10.333 12.437 1.462 1.00 85.75 215 GLU A N 1
ATOM 1630 C CA . GLU A 1 215 ? -9.717 12.854 0.198 1.00 85.75 215 GLU A CA 1
ATOM 1631 C C . GLU A 1 215 ? -8.262 12.386 0.078 1.00 85.75 215 GLU A C 1
ATOM 1633 O O . GLU A 1 215 ? -7.789 12.119 -1.022 1.00 85.75 215 GLU A O 1
ATOM 1638 N N . LYS A 1 216 ? -7.552 12.288 1.209 1.00 80.62 216 LYS A N 1
ATOM 1639 C CA . LYS A 1 216 ? -6.119 11.982 1.273 1.00 80.62 216 LYS A CA 1
ATOM 1640 C C . LYS A 1 216 ? -5.826 10.921 2.328 1.00 80.62 216 LYS A C 1
ATOM 1642 O O . LYS A 1 216 ? -6.536 10.861 3.337 1.00 80.62 216 LYS A O 1
ATOM 1647 N N . PRO A 1 217 ? -4.770 10.113 2.143 1.00 83.50 217 PRO A N 1
ATOM 1648 C CA . PRO A 1 217 ? -4.335 9.186 3.170 1.00 83.50 217 PRO A CA 1
ATOM 1649 C C . PRO A 1 217 ? -3.747 9.950 4.361 1.00 83.50 217 PRO A C 1
ATOM 1651 O O . PRO A 1 217 ? -3.168 11.031 4.222 1.00 83.50 217 PRO A O 1
ATOM 1654 N N . VAL A 1 218 ? -3.854 9.342 5.536 1.00 83.38 218 VAL A N 1
ATOM 1655 C CA . VAL A 1 218 ? -3.201 9.798 6.770 1.00 83.38 218 VAL A CA 1
ATOM 1656 C C . VAL A 1 218 ? -2.048 8.853 7.124 1.00 83.38 218 VAL A C 1
ATOM 1658 O O . VAL A 1 218 ? -1.969 7.753 6.575 1.00 83.38 218 VAL A O 1
ATOM 1661 N N . PRO A 1 219 ? -1.109 9.241 8.005 1.00 81.25 219 PRO A N 1
ATOM 1662 C CA . PRO A 1 219 ? -0.150 8.288 8.546 1.00 81.25 219 PRO A CA 1
ATOM 1663 C C . PRO A 1 219 ? -0.857 7.123 9.250 1.00 81.25 219 PRO A C 1
ATOM 1665 O O . PRO A 1 219 ? -1.960 7.281 9.759 1.00 81.25 219 PRO A O 1
ATOM 1668 N N . ASN A 1 220 ? -0.182 5.977 9.291 1.00 80.75 220 ASN A N 1
ATOM 1669 C CA . ASN A 1 220 ? -0.589 4.753 9.969 1.00 80.75 220 ASN A CA 1
ATOM 1670 C C . ASN A 1 220 ? -2.021 4.334 9.600 1.00 80.75 220 ASN A C 1
ATOM 1672 O O . ASN A 1 220 ? -2.931 4.424 10.402 1.00 80.75 220 ASN A O 1
ATOM 1676 N N . MET A 1 221 ? -2.259 3.896 8.363 1.00 87.44 221 MET A N 1
ATOM 1677 C CA . MET A 1 221 ? -3.568 3.347 7.986 1.00 87.44 221 MET A CA 1
ATOM 1678 C C . MET A 1 221 ? -3.566 1.828 8.141 1.00 87.44 221 MET A C 1
ATOM 1680 O O . MET A 1 221 ? -2.605 1.159 7.766 1.00 87.44 221 MET A O 1
ATOM 1684 N N . ALA A 1 222 ? -4.651 1.292 8.685 1.00 90.06 222 ALA A N 1
ATOM 1685 C CA . ALA A 1 222 ? -4.900 -0.129 8.800 1.00 90.06 222 ALA A CA 1
ATOM 1686 C C . ALA A 1 222 ? -5.095 -0.761 7.420 1.00 90.06 222 ALA A C 1
ATOM 1688 O O . ALA A 1 222 ? -5.664 -0.154 6.504 1.00 90.06 222 ALA A O 1
ATOM 1689 N N . MET A 1 223 ? -4.656 -2.007 7.301 1.00 83.94 223 MET A N 1
ATOM 1690 C CA . MET A 1 223 ? -4.622 -2.747 6.044 1.00 83.94 223 MET A CA 1
ATOM 1691 C C . MET A 1 223 ? -5.636 -3.883 6.077 1.00 83.94 223 MET A C 1
ATOM 1693 O O . MET A 1 223 ? -5.673 -4.643 7.045 1.00 83.94 223 MET A O 1
ATOM 1697 N N . VAL A 1 224 ? -6.426 -4.010 5.012 1.00 85.06 224 VAL A N 1
ATOM 1698 C CA . VAL A 1 224 ? -7.362 -5.123 4.825 1.00 85.06 224 VAL A CA 1
ATOM 1699 C C . VAL A 1 224 ? -6.767 -6.099 3.820 1.00 85.06 224 VAL A C 1
ATOM 1701 O O . VAL A 1 224 ? -6.498 -5.737 2.679 1.00 85.06 224 VAL A O 1
ATOM 1704 N N . ASP A 1 225 ? -6.588 -7.347 4.234 1.00 81.44 225 ASP A N 1
ATOM 1705 C CA . ASP A 1 225 ? -6.260 -8.445 3.332 1.00 81.44 225 ASP A CA 1
ATOM 1706 C C . ASP A 1 225 ? -7.542 -9.218 3.014 1.00 81.44 225 ASP A C 1
ATOM 1708 O O . ASP A 1 225 ? -8.074 -9.955 3.844 1.00 81.44 225 ASP A O 1
ATOM 1712 N N . ASN A 1 226 ? -8.042 -9.050 1.790 1.00 79.50 226 ASN A N 1
ATOM 1713 C CA . ASN A 1 226 ? -9.266 -9.704 1.326 1.00 79.50 226 ASN A CA 1
ATOM 1714 C C . ASN A 1 226 ? -9.110 -11.224 1.154 1.00 79.50 226 ASN A C 1
ATOM 1716 O O . ASN A 1 226 ? -10.103 -11.952 1.213 1.00 79.50 226 ASN A O 1
ATOM 1720 N N . SER A 1 227 ? -7.886 -11.717 0.935 1.00 77.50 227 SER A N 1
ATOM 1721 C CA . SER A 1 227 ? -7.623 -13.142 0.717 1.00 77.50 227 SER A CA 1
ATOM 1722 C C . SER A 1 227 ? -7.695 -13.929 2.024 1.00 77.50 227 SER A C 1
ATOM 1724 O O . SER A 1 227 ? -8.348 -14.972 2.088 1.00 77.50 227 SER A O 1
ATOM 1726 N N . SER A 1 228 ? -7.089 -13.389 3.082 1.00 81.88 228 SER A N 1
ATOM 1727 C CA . SER A 1 228 ? -7.113 -13.957 4.432 1.00 81.88 228 SER A CA 1
ATOM 1728 C C . SER A 1 228 ? -8.270 -13.426 5.287 1.00 81.88 228 SER A C 1
ATOM 1730 O O . SER A 1 228 ? -8.549 -13.981 6.347 1.00 81.88 228 SER A O 1
ATOM 1732 N N . ARG A 1 229 ? -8.989 -12.404 4.801 1.00 89.00 229 ARG A N 1
ATOM 1733 C CA . ARG A 1 229 ? -10.087 -11.700 5.485 1.00 89.00 229 ARG A CA 1
ATOM 1734 C C . ARG A 1 229 ? -9.661 -11.117 6.830 1.00 89.00 229 ARG A C 1
ATOM 1736 O O . ARG A 1 229 ? -10.414 -11.165 7.804 1.00 89.00 229 ARG A O 1
ATOM 1743 N N . THR A 1 230 ? -8.452 -10.568 6.874 1.00 90.94 230 THR A N 1
ATOM 1744 C CA . THR A 1 230 ? -7.887 -9.961 8.082 1.00 90.94 230 THR A CA 1
ATOM 1745 C C . THR A 1 230 ? -7.785 -8.449 7.961 1.00 90.94 230 THR A C 1
ATOM 1747 O O . THR A 1 230 ? -7.439 -7.929 6.902 1.00 90.94 230 THR A O 1
ATOM 1750 N N . LEU A 1 231 ? -8.026 -7.755 9.070 1.00 91.38 231 LEU A N 1
ATOM 1751 C CA . LEU A 1 231 ? -7.720 -6.346 9.275 1.00 91.38 231 LEU A CA 1
ATOM 1752 C C . LEU A 1 231 ? -6.512 -6.239 10.213 1.00 91.38 231 LEU A C 1
ATOM 1754 O O . LEU A 1 231 ? -6.573 -6.690 11.358 1.00 91.38 231 LEU A O 1
ATOM 1758 N N . SER A 1 232 ? -5.443 -5.609 9.736 1.00 90.62 232 SER A N 1
ATOM 1759 C CA . SER A 1 232 ? -4.224 -5.362 10.508 1.00 90.62 232 SER A CA 1
ATOM 1760 C C . SER A 1 232 ? -4.149 -3.897 10.926 1.00 90.62 232 SER A C 1
ATOM 1762 O O . SER A 1 232 ? -4.153 -3.006 10.073 1.00 90.62 232 SER A O 1
ATOM 1764 N N . ILE A 1 233 ? -4.056 -3.649 12.233 1.00 91.56 233 ILE A N 1
ATOM 1765 C CA . ILE A 1 233 ? -3.958 -2.318 12.841 1.00 91.56 233 ILE A CA 1
ATOM 1766 C C . ILE A 1 233 ? -2.584 -2.199 13.505 1.00 91.56 233 ILE A C 1
ATOM 1768 O O . ILE A 1 233 ? -2.269 -2.950 14.425 1.00 91.56 233 ILE A O 1
ATOM 1772 N N . GLY A 1 234 ? -1.768 -1.253 13.035 1.00 87.50 234 GLY A N 1
ATOM 1773 C CA . GLY A 1 234 ? -0.387 -1.097 13.493 1.00 87.50 234 GLY A CA 1
ATOM 1774 C C . GLY A 1 234 ? -0.287 -0.667 14.953 1.00 87.50 234 GLY A C 1
ATOM 1775 O O . GLY A 1 234 ? 0.390 -1.322 15.731 1.00 87.50 234 GLY A O 1
ATOM 1776 N N . THR A 1 235 ? -0.988 0.398 15.333 1.00 90.31 235 THR A N 1
ATOM 1777 C CA . THR A 1 235 ? -0.972 0.969 16.689 1.00 90.31 235 THR A CA 1
ATOM 1778 C C . THR A 1 235 ? -2.359 1.433 17.109 1.00 90.31 235 THR A C 1
ATOM 1780 O O . THR A 1 235 ? -3.117 1.968 16.296 1.00 90.31 235 THR A O 1
ATOM 1783 N N . VAL A 1 236 ? -2.693 1.246 18.384 1.00 93.38 236 VAL A N 1
ATOM 1784 C CA . VAL A 1 236 ? -3.944 1.727 18.975 1.00 93.38 236 VAL A CA 1
ATOM 1785 C C . VAL A 1 236 ? -3.643 2.613 20.170 1.00 93.38 236 VAL A C 1
ATOM 1787 O O . VAL A 1 236 ? -3.024 2.173 21.146 1.00 93.38 236 VAL A O 1
ATOM 1790 N N . GLU A 1 237 ? -4.146 3.843 20.113 1.00 94.19 237 GLU A N 1
ATOM 1791 C CA . GLU A 1 237 ? -4.284 4.677 21.302 1.00 94.19 237 GLU A CA 1
ATOM 1792 C C . GLU A 1 237 ? -5.608 4.398 22.012 1.00 94.19 237 GLU A C 1
ATOM 1794 O O . GLU A 1 237 ? -6.639 4.169 21.380 1.00 94.19 237 GLU A O 1
ATOM 1799 N N . VAL A 1 238 ? -5.582 4.434 23.339 1.00 95.75 238 VAL A N 1
ATOM 1800 C CA . VAL A 1 238 ? -6.758 4.390 24.202 1.00 95.75 238 VAL A CA 1
ATOM 1801 C C . VAL A 1 238 ? -6.807 5.698 24.972 1.00 95.75 238 VAL A C 1
ATOM 1803 O O . VAL A 1 238 ? -5.899 5.989 25.748 1.00 95.75 238 VAL A O 1
ATOM 1806 N N . ASP A 1 239 ? -7.841 6.499 24.717 1.00 95.69 239 ASP A N 1
ATOM 1807 C CA . ASP A 1 239 ? -8.035 7.829 25.310 1.00 95.69 239 ASP A CA 1
ATOM 1808 C C . ASP A 1 239 ? -6.773 8.723 25.241 1.00 95.69 239 ASP A C 1
ATOM 1810 O O . ASP A 1 239 ? -6.441 9.445 26.181 1.00 95.69 239 ASP A O 1
ATOM 1814 N N . GLY A 1 240 ? -6.062 8.666 24.107 1.00 91.44 240 GLY A N 1
ATOM 1815 C CA . GLY A 1 240 ? -4.862 9.467 23.833 1.00 91.44 240 GLY A CA 1
ATOM 1816 C C . GLY A 1 240 ? -3.538 8.865 24.316 1.00 91.44 240 GLY A C 1
ATOM 1817 O O . GLY A 1 240 ? -2.510 9.538 24.262 1.00 91.44 240 GLY A O 1
ATOM 1818 N N . VAL A 1 241 ? -3.539 7.622 24.811 1.00 91.62 241 VAL A N 1
ATOM 1819 C CA . VAL A 1 241 ? -2.326 6.902 25.226 1.00 91.62 241 VAL A CA 1
ATOM 1820 C C . VAL A 1 241 ? -2.128 5.676 24.342 1.00 91.62 241 VAL A C 1
ATOM 1822 O O . VAL A 1 241 ? -2.992 4.804 24.301 1.00 91.62 241 VAL A O 1
ATOM 1825 N N . GLU A 1 242 ? -0.991 5.568 23.654 1.00 90.56 242 GLU A N 1
ATOM 1826 C CA . GLU A 1 242 ? -0.631 4.354 22.910 1.00 90.56 242 GLU A CA 1
ATOM 1827 C C . GLU A 1 242 ? -0.426 3.180 23.876 1.00 90.56 242 GLU A C 1
ATOM 1829 O O . GLU A 1 242 ? 0.420 3.240 24.767 1.00 90.56 242 GLU A O 1
ATOM 1834 N N . LEU A 1 243 ? -1.226 2.120 23.721 1.00 92.25 243 LEU A N 1
ATOM 1835 C CA . LEU A 1 243 ? -1.189 0.950 24.611 1.00 92.25 243 LEU A CA 1
ATOM 1836 C C . LEU A 1 243 ? -0.971 -0.370 23.875 1.00 92.25 243 LEU A C 1
ATOM 1838 O O . LEU A 1 243 ? -0.541 -1.347 24.495 1.00 92.25 243 LEU A O 1
ATOM 1842 N N . TYR A 1 244 ? -1.298 -0.428 22.584 1.00 92.88 244 TYR A N 1
ATOM 1843 C CA . TYR A 1 244 ? -1.261 -1.667 21.818 1.00 92.88 244 TYR A CA 1
ATOM 1844 C C . TYR A 1 244 ? -0.656 -1.457 20.436 1.00 92.88 244 TYR A C 1
ATOM 1846 O O . TYR A 1 244 ? -0.863 -0.420 19.806 1.00 92.88 244 TYR A O 1
ATOM 1854 N N . GLU A 1 245 ? 0.031 -2.484 19.950 1.00 91.31 245 GLU A N 1
ATOM 1855 C CA . GLU A 1 245 ? 0.598 -2.544 18.606 1.00 91.31 245 GLU A CA 1
ATOM 1856 C C . GLU A 1 245 ? 0.377 -3.923 17.966 1.00 91.31 245 GLU A C 1
ATOM 1858 O O . GLU A 1 245 ? 0.038 -4.895 18.650 1.00 91.31 245 GLU A O 1
ATOM 1863 N N . ASP A 1 246 ? 0.560 -4.004 16.649 1.00 88.00 246 ASP A N 1
ATOM 1864 C CA . ASP A 1 246 ? 0.469 -5.231 15.850 1.00 88.00 246 ASP A CA 1
ATOM 1865 C C . ASP A 1 246 ? -0.843 -6.015 16.076 1.00 88.00 246 ASP A C 1
ATOM 1867 O O . ASP A 1 246 ? -0.840 -7.238 16.264 1.00 88.00 246 ASP A O 1
ATOM 1871 N N . LEU A 1 247 ? -1.986 -5.317 16.082 1.00 93.56 247 LEU A N 1
ATOM 1872 C CA . LEU A 1 247 ? -3.283 -5.972 16.227 1.00 93.56 247 LEU A CA 1
ATOM 1873 C C . LEU A 1 247 ? -3.710 -6.599 14.900 1.00 93.56 247 LEU A C 1
ATOM 1875 O O . LEU A 1 247 ? -3.662 -5.959 13.849 1.00 93.56 247 LEU A O 1
ATOM 1879 N N . VAL A 1 248 ? -4.214 -7.828 14.968 1.00 93.81 248 VAL A N 1
ATOM 1880 C CA . VAL A 1 248 ? -4.806 -8.532 13.826 1.00 93.81 248 VAL A CA 1
ATOM 1881 C C . VAL A 1 248 ? -6.198 -8.997 14.207 1.00 93.81 248 VAL A C 1
ATOM 1883 O O . VAL A 1 248 ? -6.387 -9.634 15.247 1.00 93.81 248 VAL A O 1
ATOM 1886 N N . PHE A 1 249 ? -7.166 -8.687 13.351 1.00 95.25 249 PHE A N 1
AT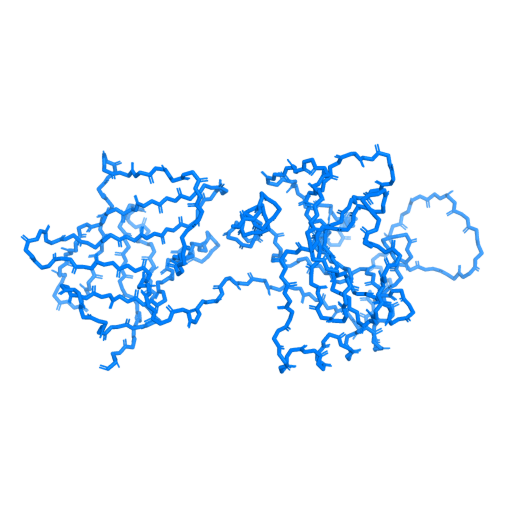OM 1887 C CA . PHE A 1 249 ? -8.535 -9.147 13.491 1.00 95.25 249 PHE A CA 1
ATOM 1888 C C . PHE A 1 249 ? -8.976 -9.936 12.261 1.00 95.25 249 PHE A C 1
ATOM 1890 O O . PHE A 1 249 ? -8.832 -9.451 11.141 1.00 95.25 249 PHE A O 1
ATOM 1897 N N . SER A 1 250 ? -9.595 -11.096 12.457 1.00 94.50 250 SER A N 1
ATOM 1898 C CA . SER A 1 250 ? -10.217 -11.870 11.378 1.00 94.50 250 SER A CA 1
ATOM 1899 C C . SER A 1 250 ? -11.705 -11.575 11.264 1.00 94.50 250 SER A C 1
ATOM 1901 O O . SER A 1 250 ? -12.429 -11.507 12.260 1.00 94.50 250 SER A O 1
ATOM 1903 N N . GLN A 1 251 ? -12.186 -11.454 10.031 1.00 93.38 251 GLN A N 1
ATOM 1904 C CA . GLN A 1 251 ? -13.608 -11.356 9.731 1.00 93.38 251 GLN A CA 1
ATOM 1905 C C . GLN A 1 251 ? -14.324 -12.666 10.094 1.00 93.38 251 GLN A C 1
ATOM 1907 O O . GLN A 1 251 ? -13.904 -13.762 9.712 1.00 93.38 251 GLN A O 1
ATOM 1912 N N . LEU A 1 252 ? -15.443 -12.571 10.809 1.00 88.19 252 LEU A N 1
ATOM 1913 C CA . LEU A 1 252 ? -16.217 -13.730 11.231 1.00 88.19 252 LEU A CA 1
ATOM 1914 C C . LEU A 1 252 ? -17.079 -14.255 10.073 1.00 88.19 252 LEU A C 1
ATOM 1916 O O . LEU A 1 252 ? -17.942 -13.554 9.553 1.00 88.19 252 LEU A O 1
ATOM 1920 N N . LEU A 1 253 ? -16.917 -15.528 9.701 1.00 82.38 253 LEU A N 1
ATOM 1921 C CA . LEU A 1 253 ? -17.662 -16.125 8.578 1.00 82.38 253 LEU A CA 1
ATOM 1922 C C . LEU A 1 253 ? -19.184 -16.139 8.783 1.00 82.38 253 LEU A C 1
ATOM 1924 O O . LEU A 1 253 ? -19.933 -15.986 7.823 1.00 82.38 253 LEU A O 1
ATOM 1928 N N . SER A 1 254 ? -19.642 -16.328 10.023 1.00 84.50 254 SER A N 1
ATOM 1929 C CA . SER A 1 254 ? -21.069 -16.350 10.366 1.00 84.50 254 SER A CA 1
ATOM 1930 C C . SER A 1 254 ? -21.702 -14.958 10.446 1.00 84.50 254 SER A C 1
ATOM 1932 O O . SER A 1 254 ? -22.924 -14.851 10.409 1.00 84.50 254 SER A O 1
ATOM 1934 N N . SER A 1 255 ? -20.892 -13.900 10.548 1.00 84.50 255 SER A N 1
ATOM 1935 C CA . SER A 1 255 ? -21.342 -12.508 10.539 1.00 84.50 255 SER A CA 1
ATOM 1936 C C . SER A 1 255 ? -20.271 -11.650 9.862 1.00 84.50 255 SER A C 1
ATOM 1938 O O . SER A 1 255 ? -19.396 -11.121 10.546 1.00 84.50 255 SER A O 1
ATOM 1940 N N . PRO A 1 256 ? -20.307 -11.510 8.522 1.00 80.69 256 PRO A N 1
ATOM 1941 C CA . PRO A 1 256 ? -19.234 -10.874 7.752 1.00 80.69 256 PRO A CA 1
ATOM 1942 C C . PRO A 1 256 ? -18.967 -9.412 8.124 1.00 80.69 256 PRO A C 1
ATOM 1944 O O . PRO A 1 256 ? -17.928 -8.864 7.783 1.00 80.69 256 PRO A O 1
ATOM 1947 N N . GLN A 1 257 ? -19.891 -8.752 8.816 1.00 84.94 257 GLN A N 1
ATOM 1948 C CA . GLN A 1 257 ? -19.667 -7.390 9.296 1.00 84.94 257 GLN A CA 1
ATOM 1949 C C . GLN A 1 257 ? -18.817 -7.360 10.571 1.00 84.94 257 GLN A C 1
ATOM 1951 O O . GLN A 1 257 ? -18.256 -6.327 10.900 1.00 84.94 257 GLN A O 1
ATOM 1956 N N . ARG A 1 258 ? -18.695 -8.474 11.296 1.00 91.44 258 ARG A N 1
ATOM 1957 C CA . ARG A 1 258 ? -17.985 -8.542 12.571 1.00 91.44 258 ARG A CA 1
ATOM 1958 C C . ARG A 1 258 ? -16.561 -9.044 12.375 1.00 91.44 258 ARG A C 1
ATOM 1960 O O . ARG A 1 258 ? -16.333 -10.043 11.697 1.00 91.44 258 ARG A O 1
ATOM 1967 N N . PHE A 1 259 ? -15.621 -8.392 13.044 1.00 94.75 259 PHE A N 1
ATOM 1968 C CA . PHE A 1 259 ? -14.234 -8.831 13.142 1.00 94.75 259 PHE A CA 1
ATOM 1969 C C . PHE A 1 259 ? -13.934 -9.276 14.570 1.00 94.75 259 PHE A C 1
ATOM 1971 O O . PHE A 1 259 ? -14.534 -8.778 15.522 1.00 94.75 259 PHE A O 1
ATOM 1978 N N . VAL A 1 260 ? -13.020 -10.225 14.731 1.00 95.25 260 VAL A N 1
ATOM 1979 C CA . VAL A 1 260 ? -12.647 -10.794 16.028 1.00 95.25 260 VAL A CA 1
ATOM 1980 C C . VAL A 1 260 ? -11.146 -10.668 16.215 1.00 95.25 260 VAL A C 1
ATOM 1982 O O . VAL A 1 260 ? -10.392 -10.974 15.299 1.00 95.25 260 VAL A O 1
ATOM 1985 N N . LEU A 1 261 ? -10.724 -10.212 17.393 1.00 95.94 261 LEU A N 1
ATOM 1986 C CA . LEU A 1 261 ? -9.314 -10.040 17.725 1.00 95.94 261 LEU A CA 1
ATOM 1987 C C . LEU A 1 261 ? -8.623 -11.403 17.807 1.00 95.94 261 LEU A C 1
ATOM 1989 O O . LEU A 1 261 ? -9.045 -12.273 18.577 1.00 95.94 261 LEU A O 1
ATOM 1993 N N . ASP A 1 262 ? -7.547 -11.565 17.042 1.00 94.56 262 ASP A N 1
ATOM 1994 C CA . ASP A 1 262 ? -6.734 -12.782 17.036 1.00 94.56 262 ASP A CA 1
ATOM 1995 C C . ASP A 1 262 ? -5.424 -12.600 17.792 1.00 94.56 262 ASP A C 1
ATOM 1997 O O . ASP A 1 262 ? -5.035 -13.465 18.577 1.00 94.56 262 ASP A O 1
ATOM 2001 N N . SER A 1 263 ? -4.749 -11.470 17.582 1.00 94.38 263 SER A N 1
ATOM 2002 C CA . SER A 1 263 ? -3.474 -11.169 18.229 1.00 94.38 263 SER A CA 1
ATOM 2003 C C . SER A 1 263 ? -3.283 -9.677 18.440 1.00 94.38 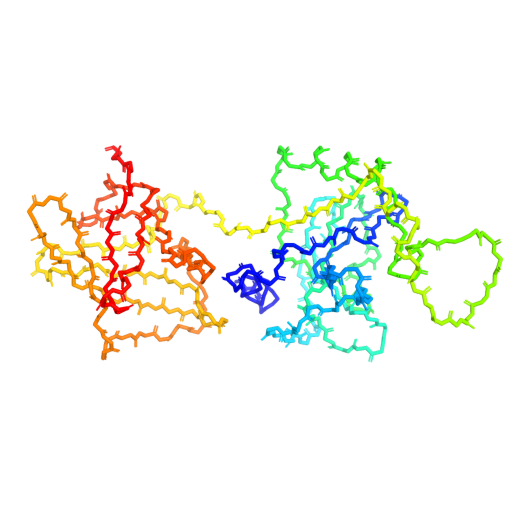263 SER A C 1
ATOM 2005 O O . SER A 1 263 ? -3.832 -8.867 17.698 1.00 94.38 263 SER A O 1
ATOM 2007 N N . TYR A 1 264 ? -2.468 -9.332 19.433 1.00 94.00 264 TYR A N 1
ATOM 2008 C CA . TYR A 1 264 ? -1.970 -7.986 19.691 1.00 94.00 264 TYR A CA 1
ATOM 2009 C C . TYR A 1 264 ? -0.685 -8.066 20.518 1.00 94.00 264 TYR A C 1
ATOM 2011 O O . TYR A 1 264 ? -0.403 -9.088 21.155 1.00 94.00 264 TYR A O 1
ATOM 2019 N N . LYS A 1 265 ? 0.060 -6.966 20.568 1.00 90.62 265 LYS A N 1
ATOM 2020 C CA . LYS A 1 265 ? 1.121 -6.728 21.546 1.00 90.62 265 LYS A CA 1
ATOM 2021 C C . LYS A 1 265 ? 0.742 -5.540 22.416 1.00 90.62 265 LYS A C 1
ATOM 2023 O O . LYS A 1 265 ? 0.108 -4.598 21.952 1.00 90.62 265 LYS A O 1
ATOM 2028 N N . LYS A 1 266 ? 1.102 -5.610 23.694 1.00 91.56 266 LYS A N 1
ATOM 2029 C CA . LYS A 1 266 ? 0.936 -4.509 24.642 1.00 91.56 266 LYS A CA 1
ATOM 2030 C C . LYS A 1 266 ? 2.274 -3.790 24.795 1.00 91.56 266 LYS A C 1
ATOM 2032 O O . LYS A 1 266 ? 3.288 -4.474 24.940 1.00 91.56 266 LYS A O 1
ATOM 2037 N N . ILE A 1 267 ? 2.235 -2.461 24.762 1.00 86.94 267 ILE A N 1
ATOM 2038 C CA . ILE A 1 267 ? 3.393 -1.577 24.956 1.00 86.94 267 ILE A CA 1
ATOM 2039 C C . ILE A 1 267 ? 3.649 -1.376 26.456 1.00 86.94 267 ILE A C 1
ATOM 2041 O O . ILE A 1 267 ? 2.662 -1.316 27.232 1.00 86.94 267 ILE A O 1
#

Sequence (267 aa):
MSETTESFIKYVAAGHYDNTFIYGATAASFLRGGGYTFKTCAGSVGRIEPVSTIPLESTNSSNRSGVISMVRRNSATDFVASDWTINIAYNLAYDDPANSYIPLGRVLVCGMSVVETIAFINPAVGPENFGGPENCYFDEKIDCETDTQSNHISLKMMARNDNTTSPTAAYSTSTNTLTVNSVAEGKFLRLPFELEDLGNKISMTPKLDEIVEMEKPVPNMAMVDNSSRTLSIGTVEVDGVELYEDLVFSQLLSSPQRFVLDSYKKI

Secondary structure (DSSP, 8-state):
--HHHHHHHHHHHTTTTTTBB--EEETTTEEEESSEEPPPTTSPPEEPPPS--EEPPP-S----TTEEEEEESSTT-SEEEEEEEEESS--GGGGSGGG-EEEEEE--GGGHHHHHHHHHH-----GGGSS--SS--------SSS---TT--B---------TTS-SEEEETTTTEEEEEEEETTEEEEEEEEEEE-SSSEEEEE-GGG-EEESS--SS-EEEETTTTEEEEEEEEETTEEEEEEEEEEEETTEEEEEEEEEEEE-